Protein AF-A0AAV2BFS8-F1 (afdb_monomer_lite)

pLDDT: mean 74.62, std 18.26, range [27.28, 96.75]

Structure (mmCIF, N/CA/C/O backbone):
data_AF-A0AAV2BFS8-F1
#
_entry.id   AF-A0AAV2BFS8-F1
#
loop_
_atom_site.group_PDB
_atom_site.id
_atom_site.type_symbol
_atom_site.label_atom_id
_atom_site.label_alt_id
_atom_site.label_comp_id
_atom_site.label_asym_id
_atom_site.label_entity_id
_atom_site.label_seq_id
_atom_site.pdbx_PDB_ins_code
_atom_site.Cartn_x
_atom_site.Cartn_y
_atom_site.Cartn_z
_atom_site.occupancy
_atom_site.B_iso_or_equiv
_atom_site.auth_seq_id
_atom_site.auth_comp_id
_atom_site.auth_asym_id
_atom_site.auth_atom_id
_atom_site.pdbx_PDB_model_num
ATOM 1 N N . MET A 1 1 ? -34.737 42.668 -9.239 1.00 36.09 1 MET A N 1
ATOM 2 C CA . MET A 1 1 ? -33.804 41.528 -9.132 1.00 36.09 1 MET A CA 1
ATOM 3 C C . MET A 1 1 ? -32.888 41.802 -7.938 1.00 36.09 1 MET A C 1
ATOM 5 O O . MET A 1 1 ? -31.835 42.399 -8.091 1.00 36.09 1 MET A O 1
ATOM 9 N N . LEU A 1 2 ? -33.370 41.513 -6.724 1.00 27.28 2 LEU A N 1
ATOM 10 C CA . LEU A 1 2 ? -32.659 41.766 -5.465 1.00 27.28 2 LEU A CA 1
ATOM 11 C C . LEU A 1 2 ? -31.885 40.496 -5.094 1.00 27.28 2 LEU A C 1
ATOM 13 O O . LEU A 1 2 ? -32.491 39.513 -4.675 1.00 27.28 2 LEU A O 1
ATOM 17 N N . ARG A 1 3 ? -30.560 40.504 -5.280 1.00 31.66 3 ARG A N 1
ATOM 18 C CA . ARG A 1 3 ? -29.667 39.522 -4.650 1.00 31.66 3 ARG A CA 1
ATOM 19 C C . ARG A 1 3 ? -29.684 39.806 -3.147 1.00 31.66 3 ARG A C 1
ATOM 21 O O . ARG A 1 3 ? -29.114 40.802 -2.715 1.00 31.66 3 ARG A O 1
ATOM 28 N N . LYS A 1 4 ? -30.364 38.968 -2.361 1.00 32.28 4 LYS A N 1
ATOM 29 C CA . LYS A 1 4 ? -30.154 38.932 -0.909 1.00 32.28 4 LYS A CA 1
ATOM 30 C C . LYS A 1 4 ? -28.761 38.353 -0.672 1.00 32.28 4 LYS A C 1
ATOM 32 O O . LYS A 1 4 ? -28.531 37.181 -0.953 1.00 32.28 4 LYS A O 1
ATOM 37 N N . SER A 1 5 ? -27.837 39.189 -0.213 1.00 37.66 5 SER A N 1
ATOM 38 C CA . SER A 1 5 ? -26.622 38.730 0.452 1.00 37.66 5 SER A CA 1
ATOM 39 C C . SER A 1 5 ? -27.041 38.091 1.775 1.00 37.66 5 SER A C 1
ATOM 41 O O . SER A 1 5 ? -27.580 38.788 2.636 1.00 37.66 5 SER A O 1
ATOM 43 N N . LEU A 1 6 ? -26.844 36.781 1.909 1.00 39.56 6 LEU A N 1
ATOM 44 C CA . LEU A 1 6 ? -26.878 36.115 3.213 1.00 39.56 6 LEU A CA 1
ATOM 45 C C . LEU A 1 6 ? -25.789 36.753 4.087 1.00 39.56 6 LEU A C 1
ATOM 47 O O . LEU A 1 6 ? -24.690 37.035 3.598 1.00 39.56 6 LEU A O 1
ATOM 51 N N . SER A 1 7 ? -26.116 37.057 5.341 1.00 43.94 7 SER A N 1
ATOM 52 C CA . SER A 1 7 ? -25.141 37.608 6.283 1.00 43.94 7 SER A CA 1
ATOM 53 C C . SER A 1 7 ? -24.111 36.535 6.654 1.00 43.94 7 SER A C 1
ATOM 55 O O . SER A 1 7 ? -24.382 35.336 6.582 1.00 43.94 7 SER A O 1
ATOM 57 N N . LEU A 1 8 ? -22.913 36.966 7.060 1.00 44.72 8 LEU A N 1
ATOM 58 C CA . LEU A 1 8 ? -21.831 36.074 7.496 1.00 44.72 8 LEU A CA 1
ATOM 59 C C . LEU A 1 8 ? -22.277 35.120 8.630 1.00 44.72 8 LEU A C 1
ATOM 61 O O . LEU A 1 8 ? -21.777 34.002 8.721 1.00 44.72 8 LEU A O 1
ATOM 65 N N . ASP A 1 9 ? -23.259 35.534 9.437 1.00 48.16 9 ASP A N 1
ATOM 66 C CA . ASP A 1 9 ? -23.832 34.743 10.532 1.00 48.16 9 ASP A CA 1
ATOM 67 C C . ASP A 1 9 ? -24.688 33.562 10.046 1.00 48.16 9 ASP A C 1
ATOM 69 O O . ASP A 1 9 ? -24.655 32.493 10.650 1.00 48.16 9 ASP A O 1
ATOM 73 N N . GLU A 1 10 ? -25.412 33.699 8.930 1.00 42.94 10 GLU A N 1
ATOM 74 C CA . GLU A 1 10 ? -26.214 32.600 8.367 1.00 42.94 10 GLU A CA 1
ATOM 75 C C . GLU A 1 10 ? -25.326 31.547 7.686 1.00 42.94 10 GLU A C 1
ATOM 77 O O . GLU A 1 10 ? -25.594 30.352 7.791 1.00 42.94 10 GLU A O 1
ATOM 82 N N . ALA A 1 11 ? -24.222 31.964 7.054 1.00 44.34 11 ALA A N 1
ATOM 83 C CA . ALA A 1 11 ? -23.220 31.044 6.506 1.00 44.34 11 ALA A CA 1
ATOM 84 C C . ALA A 1 11 ? -22.455 30.294 7.613 1.00 44.34 11 ALA A C 1
ATOM 86 O O . ALA A 1 11 ? -22.189 29.100 7.479 1.00 44.34 11 ALA A O 1
ATOM 87 N N . SER A 1 12 ? -22.157 30.974 8.725 1.00 44.66 12 SER A N 1
ATOM 88 C CA . SER A 1 12 ? -21.544 30.371 9.915 1.00 44.66 12 SER A CA 1
ATOM 89 C C . SER A 1 12 ? -22.482 29.362 10.591 1.00 44.66 12 SER A C 1
ATOM 91 O O . SER A 1 12 ? -22.050 28.287 10.999 1.00 44.66 12 SER A O 1
ATOM 93 N N . ALA A 1 13 ? -23.789 29.644 10.622 1.00 40.00 13 ALA A N 1
ATOM 94 C CA . ALA A 1 13 ? -24.789 28.701 11.116 1.00 40.00 13 ALA A CA 1
ATOM 95 C C . ALA A 1 13 ? -24.907 27.453 10.221 1.00 40.00 13 ALA A C 1
ATOM 97 O O . ALA A 1 13 ? -24.947 26.344 10.741 1.00 40.00 13 ALA A O 1
ATOM 98 N N . VAL A 1 14 ? -24.904 27.602 8.889 1.00 40.88 14 VAL A N 1
ATOM 99 C CA . VAL A 1 14 ? -24.943 26.466 7.942 1.00 40.88 14 VAL A CA 1
ATOM 100 C C . VAL A 1 14 ? -23.683 25.592 8.034 1.00 40.88 14 VAL A C 1
ATOM 102 O O . VAL A 1 14 ? -23.795 24.372 7.947 1.00 40.88 14 VAL A O 1
ATOM 105 N N . LEU A 1 15 ? -22.511 26.184 8.288 1.00 44.12 15 LEU A N 1
ATOM 106 C CA . LEU A 1 15 ? -21.280 25.445 8.603 1.00 44.12 15 LEU A CA 1
ATOM 107 C C . LEU A 1 15 ? -21.367 24.718 9.959 1.00 44.12 15 LEU A C 1
ATOM 109 O O . LEU A 1 15 ? -21.013 23.545 10.029 1.00 44.12 15 LEU A O 1
ATOM 113 N N . MET A 1 16 ? -21.949 25.340 10.993 1.00 42.69 16 MET A N 1
ATOM 114 C CA . MET A 1 16 ? -22.173 24.688 12.296 1.00 42.69 16 MET A CA 1
ATOM 115 C C . MET A 1 16 ? -23.153 23.504 12.250 1.00 42.69 16 MET A C 1
ATOM 117 O O . MET A 1 16 ? -23.101 22.638 13.121 1.00 42.69 16 MET A O 1
ATOM 121 N N . PHE A 1 17 ? -24.055 23.430 11.267 1.00 42.28 17 PHE A N 1
ATOM 122 C CA . PHE A 1 17 ? -24.934 22.263 11.117 1.00 42.28 17 PHE A CA 1
ATOM 123 C C . PHE A 1 17 ? -24.218 21.050 10.500 1.00 42.28 17 PHE A C 1
ATOM 125 O O . PHE A 1 17 ? -24.654 19.929 10.735 1.00 42.28 17 PHE A O 1
ATOM 132 N N . ILE A 1 18 ? -23.100 21.250 9.790 1.00 46.72 18 ILE A N 1
ATOM 133 C CA . ILE A 1 18 ? -22.212 20.162 9.332 1.00 46.72 18 ILE A CA 1
ATOM 134 C C . ILE A 1 18 ? -21.289 19.690 10.486 1.00 46.72 18 ILE A C 1
ATOM 136 O O . ILE A 1 18 ? -20.821 18.552 10.487 1.00 46.72 18 ILE A O 1
ATOM 140 N N . ASP A 1 19 ? -21.090 20.521 11.518 1.00 51.72 19 ASP A N 1
ATOM 141 C CA . ASP A 1 19 ? -20.171 20.288 12.651 1.00 51.72 19 ASP A CA 1
ATOM 142 C C . ASP A 1 19 ? -20.666 19.301 13.738 1.00 51.72 19 ASP A C 1
ATOM 144 O O . ASP A 1 19 ? -19.934 19.021 14.693 1.00 51.72 19 ASP A O 1
ATOM 148 N N . LEU A 1 20 ? -21.884 18.746 13.652 1.00 52.22 20 LEU A N 1
ATOM 149 C CA . LEU A 1 20 ? -22.412 17.832 14.687 1.00 52.22 20 LEU A CA 1
ATOM 150 C C . LEU A 1 20 ? -22.414 16.352 14.303 1.00 52.22 20 LEU A C 1
ATOM 152 O O . LEU A 1 20 ? -22.526 15.505 15.199 1.00 52.22 20 LEU A O 1
ATOM 156 N N . ASP A 1 21 ? -22.249 16.027 13.024 1.00 64.38 21 ASP A N 1
ATOM 157 C CA . ASP A 1 21 ? -22.279 14.638 12.593 1.00 64.38 21 ASP A CA 1
ATOM 158 C C . ASP A 1 21 ? -21.007 13.910 13.041 1.00 64.38 21 ASP A C 1
ATOM 160 O O . ASP A 1 21 ? -19.863 14.358 12.878 1.00 64.38 21 ASP A O 1
ATOM 164 N N . GLY A 1 22 ? -21.206 12.750 13.660 1.00 73.75 22 GLY A N 1
ATOM 165 C CA . GLY A 1 22 ? -20.122 11.824 13.919 1.00 73.75 22 GLY A CA 1
ATOM 166 C C . GLY A 1 22 ? -19.607 11.250 12.604 1.00 73.75 22 GLY A C 1
ATOM 167 O O . GLY A 1 22 ? -20.310 11.160 11.603 1.00 73.75 22 GLY A O 1
ATOM 168 N N . SER A 1 23 ? -18.363 10.803 12.607 1.00 81.44 23 SER A N 1
ATOM 169 C CA . SER A 1 23 ? -17.815 9.982 11.537 1.00 81.44 23 SER A CA 1
ATOM 170 C C . SER A 1 23 ? -17.155 8.737 12.116 1.00 81.44 23 SER A C 1
ATOM 172 O O . SER A 1 23 ? -16.379 8.818 13.076 1.00 81.44 23 SER A O 1
ATOM 174 N N . ALA A 1 24 ? -17.423 7.579 11.522 1.00 85.00 24 ALA A N 1
ATOM 175 C CA . ALA A 1 24 ? -16.701 6.337 11.773 1.00 85.00 24 ALA A CA 1
ATOM 176 C C . ALA A 1 24 ? -15.595 6.204 10.742 1.00 85.00 24 ALA A C 1
ATOM 178 O O . ALA A 1 24 ? -15.862 6.195 9.547 1.00 85.00 24 ALA A O 1
ATOM 179 N N . LYS A 1 25 ? -14.353 6.083 11.206 1.00 88.62 25 LYS A N 1
ATOM 180 C CA . LYS A 1 25 ? -13.235 5.650 10.371 1.00 88.62 25 LYS A CA 1
ATOM 181 C C . LYS A 1 25 ? -13.067 4.161 10.599 1.00 88.62 25 LYS A C 1
ATOM 183 O O . LYS A 1 25 ? -12.615 3.751 11.669 1.00 88.62 25 LYS A O 1
ATOM 188 N N . ASN A 1 26 ? -13.453 3.372 9.607 1.00 91.19 26 ASN A N 1
ATOM 189 C CA . ASN A 1 26 ? -13.339 1.925 9.646 1.00 91.19 26 ASN A CA 1
ATOM 190 C C . ASN A 1 26 ? -12.024 1.521 8.989 1.00 91.19 26 ASN A C 1
ATOM 192 O O . ASN A 1 26 ? -11.845 1.700 7.781 1.00 91.19 26 ASN A O 1
ATOM 196 N N . VAL A 1 27 ? -11.106 0.983 9.786 1.00 93.81 27 VAL A N 1
ATOM 197 C CA . VAL A 1 27 ? -9.826 0.457 9.317 1.00 93.81 27 VAL A CA 1
ATOM 198 C C . VAL A 1 27 ? -9.920 -1.063 9.288 1.00 93.81 27 VAL A C 1
ATOM 200 O O . VAL A 1 27 ? -9.917 -1.722 10.327 1.00 93.81 27 VAL A O 1
ATOM 203 N N . LYS A 1 28 ? -10.022 -1.617 8.081 1.00 94.62 28 LYS A N 1
ATOM 204 C CA . LYS A 1 28 ? -10.093 -3.057 7.821 1.00 94.62 28 LYS A CA 1
ATOM 205 C C . LYS A 1 28 ? -8.684 -3.596 7.633 1.00 94.62 28 LYS A C 1
ATOM 207 O O . LYS A 1 28 ? -7.962 -3.149 6.742 1.00 94.62 28 LYS A O 1
ATOM 212 N N . VAL A 1 29 ? -8.304 -4.557 8.463 1.00 95.50 29 VAL A N 1
ATOM 213 C CA . VAL A 1 29 ? -6.999 -5.216 8.456 1.00 95.50 29 VAL A CA 1
ATOM 214 C C . VAL A 1 29 ? -7.205 -6.666 8.046 1.00 95.50 29 VAL A C 1
ATOM 216 O O . VAL A 1 29 ? -7.736 -7.463 8.818 1.00 95.50 29 VAL A O 1
ATOM 219 N N . TYR A 1 30 ? -6.777 -7.008 6.832 1.00 93.94 30 TYR A N 1
ATOM 220 C CA . TYR A 1 30 ? -6.985 -8.344 6.280 1.00 93.94 30 TYR A CA 1
ATOM 221 C C . TYR A 1 30 ? -5.845 -9.273 6.686 1.00 93.94 30 TYR A C 1
ATOM 223 O O . TYR A 1 30 ? -6.044 -10.208 7.455 1.00 93.94 30 TYR A O 1
ATOM 231 N N . ARG A 1 31 ? -4.620 -8.994 6.232 1.00 93.56 31 ARG A N 1
ATOM 232 C CA . ARG A 1 31 ? -3.459 -9.874 6.440 1.00 93.56 31 ARG A CA 1
ATOM 233 C C . ARG A 1 31 ? -2.136 -9.167 6.187 1.00 93.56 31 ARG A C 1
ATOM 235 O O . ARG A 1 31 ? -2.128 -8.110 5.564 1.00 93.56 31 ARG A O 1
ATOM 242 N N . ALA A 1 32 ? -1.031 -9.763 6.616 1.00 93.06 32 ALA A N 1
ATOM 243 C CA . ALA A 1 32 ? 0.315 -9.331 6.246 1.00 93.06 32 ALA A CA 1
ATOM 244 C C . ALA A 1 32 ? 1.107 -10.469 5.600 1.00 93.06 32 ALA A C 1
ATOM 246 O O . ALA A 1 32 ? 0.818 -11.640 5.833 1.00 93.06 32 ALA A O 1
ATOM 247 N N . GLU A 1 33 ? 2.109 -10.105 4.808 1.00 88.75 33 GLU A N 1
ATOM 248 C CA . GLU A 1 33 ? 3.005 -11.023 4.104 1.00 88.75 33 GLU A CA 1
ATOM 249 C C . GLU A 1 33 ? 4.450 -10.541 4.221 1.00 88.75 33 GLU A C 1
ATOM 251 O O . GLU A 1 33 ? 4.709 -9.335 4.260 1.00 88.75 33 GLU A O 1
ATOM 256 N N . GLY A 1 34 ? 5.390 -11.487 4.269 1.00 84.44 34 GLY A N 1
ATOM 257 C CA . GLY A 1 34 ? 6.822 -11.183 4.301 1.00 84.44 34 GLY A CA 1
ATOM 258 C C . GLY A 1 34 ? 7.298 -10.526 5.599 1.00 84.44 34 GLY A C 1
ATOM 259 O O . GLY A 1 34 ? 8.300 -9.817 5.579 1.00 84.44 34 GLY A O 1
ATOM 260 N N . LEU A 1 35 ? 6.596 -10.722 6.726 1.00 87.44 35 LEU A N 1
ATOM 261 C CA . LEU A 1 35 ? 7.063 -10.179 8.004 1.00 87.44 35 LEU A CA 1
ATOM 262 C C . LEU A 1 35 ? 8.391 -10.844 8.413 1.00 87.44 35 LEU A C 1
ATOM 264 O O . LEU A 1 35 ? 8.512 -12.069 8.315 1.00 87.44 35 LEU A O 1
ATOM 268 N N . PRO A 1 36 ? 9.378 -10.086 8.925 1.00 83.69 36 PRO A N 1
ATOM 269 C CA . PRO A 1 36 ? 10.644 -10.652 9.360 1.00 83.69 36 PRO A CA 1
ATOM 270 C C . PRO A 1 36 ? 10.444 -11.554 10.579 1.00 83.69 36 PRO A C 1
ATOM 272 O O . PRO A 1 36 ? 9.745 -11.207 11.534 1.00 83.69 36 PRO A O 1
ATOM 275 N N . ASN A 1 37 ? 11.122 -12.700 10.589 1.00 76.19 37 ASN A N 1
ATOM 276 C CA . ASN A 1 37 ? 11.197 -13.529 11.784 1.00 76.19 37 ASN A CA 1
ATOM 277 C C . ASN A 1 37 ? 12.162 -12.864 12.774 1.00 76.19 37 ASN A C 1
ATOM 279 O O . ASN A 1 37 ? 13.377 -12.833 12.567 1.00 76.19 37 ASN A O 1
ATOM 283 N N . LEU A 1 38 ? 11.625 -12.274 13.839 1.00 67.38 38 LEU A N 1
ATOM 284 C CA . LEU A 1 38 ? 12.449 -11.663 14.869 1.00 67.38 38 LEU A CA 1
ATOM 285 C C . LEU A 1 38 ? 13.153 -12.772 15.657 1.00 67.38 38 LEU A C 1
ATOM 287 O O . LEU A 1 38 ? 12.528 -13.543 16.381 1.00 67.38 38 LEU A O 1
ATOM 291 N N . ASN A 1 39 ? 14.481 -12.842 15.551 1.00 59.31 39 ASN A N 1
ATOM 292 C CA . ASN A 1 39 ? 15.266 -13.693 16.436 1.00 59.31 39 ASN A CA 1
ATOM 293 C C . ASN A 1 39 ? 15.085 -13.191 17.877 1.00 59.31 39 ASN A C 1
ATOM 295 O O . ASN A 1 39 ? 15.596 -12.124 18.230 1.00 59.31 39 ASN A O 1
ATOM 299 N N . ARG A 1 40 ? 14.397 -13.962 18.731 1.00 55.19 40 ARG A N 1
ATOM 300 C CA . ARG A 1 40 ? 14.467 -13.761 20.186 1.00 55.19 40 ARG A CA 1
ATOM 301 C C . ARG A 1 40 ? 15.950 -13.804 20.557 1.00 55.19 40 ARG A C 1
ATOM 303 O O . ARG A 1 40 ? 16.612 -14.796 20.260 1.00 55.19 40 ARG A O 1
ATOM 310 N N . GLY A 1 41 ? 16.489 -12.764 21.199 1.00 49.62 41 GLY A N 1
ATOM 311 C CA . GLY A 1 41 ? 17.919 -12.666 21.566 1.00 49.62 41 GLY A CA 1
ATOM 312 C C . GLY A 1 41 ? 18.462 -13.858 22.380 1.00 49.62 41 GLY A C 1
ATOM 313 O O . GLY A 1 41 ? 19.669 -14.057 22.486 1.00 49.62 41 GLY A O 1
ATOM 314 N N . ILE A 1 42 ? 17.562 -14.700 22.887 1.00 47.41 42 ILE A N 1
ATOM 315 C CA . ILE A 1 42 ? 17.818 -15.991 23.525 1.00 47.41 42 ILE A CA 1
ATOM 316 C C . ILE A 1 42 ? 18.408 -17.023 22.534 1.00 47.41 42 ILE A C 1
ATOM 318 O O . ILE A 1 42 ? 19.336 -17.749 22.884 1.00 47.41 42 ILE A O 1
ATOM 322 N N . LEU A 1 43 ? 17.946 -17.067 21.278 1.00 50.19 43 LEU A N 1
ATOM 323 C CA . LEU A 1 43 ? 18.379 -18.057 20.281 1.00 50.19 43 LEU A CA 1
ATOM 324 C C . LEU A 1 43 ? 19.842 -17.854 19.851 1.00 50.19 43 LEU A C 1
ATOM 326 O O . LEU A 1 43 ? 20.526 -18.823 19.543 1.00 50.19 43 LEU A O 1
ATOM 330 N N . ALA A 1 44 ? 20.350 -16.617 19.887 1.00 49.81 44 ALA A N 1
ATOM 331 C CA . ALA A 1 44 ? 21.754 -16.319 19.591 1.00 49.81 44 ALA A CA 1
ATOM 332 C C . ALA A 1 44 ? 22.718 -16.921 20.635 1.00 49.81 44 ALA A C 1
ATOM 334 O O . ALA A 1 44 ? 23.814 -17.351 20.282 1.00 49.81 44 ALA A O 1
ATOM 335 N N . HIS A 1 45 ? 22.299 -17.019 21.903 1.00 49.06 45 HIS A N 1
ATOM 336 C CA . HIS A 1 45 ? 23.077 -17.680 22.959 1.00 49.06 45 HIS A CA 1
ATOM 337 C C . HIS A 1 45 ? 22.897 -19.208 22.961 1.00 49.06 45 HIS A C 1
ATOM 339 O O . HIS A 1 45 ? 23.846 -19.936 23.260 1.00 49.06 45 HIS A O 1
ATOM 345 N N . ILE A 1 46 ? 21.709 -19.707 22.592 1.00 48.69 46 ILE A N 1
ATOM 346 C CA . ILE A 1 46 ? 21.390 -21.146 22.609 1.00 48.69 46 ILE A CA 1
ATOM 347 C C . ILE A 1 46 ? 21.850 -21.874 21.333 1.00 48.69 46 ILE A C 1
ATOM 349 O O . ILE A 1 46 ? 22.260 -23.029 21.425 1.00 48.69 46 ILE A O 1
ATOM 353 N N . LYS A 1 47 ? 21.913 -21.209 20.167 1.00 48.03 47 LYS A N 1
ATOM 354 C CA . LYS A 1 47 ? 22.486 -21.779 18.925 1.00 48.03 47 LYS A CA 1
ATOM 355 C C . LYS A 1 47 ? 23.944 -22.222 19.078 1.00 48.03 47 LYS A C 1
ATOM 357 O O . LYS A 1 47 ? 24.409 -23.050 18.305 1.00 48.03 47 LYS A O 1
ATOM 362 N N . LYS A 1 48 ? 24.662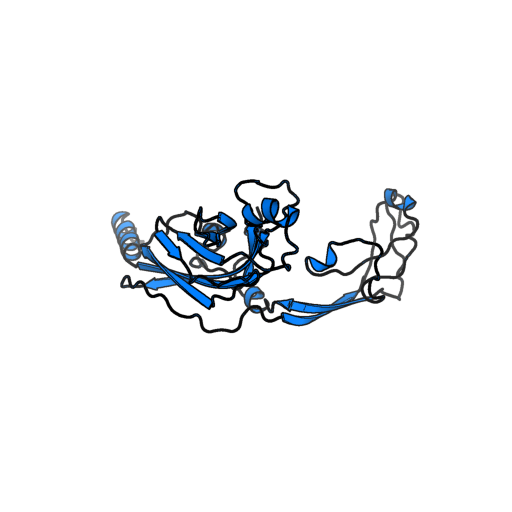 -21.710 20.084 1.00 52.56 48 LYS A N 1
ATOM 363 C CA . LYS A 1 48 ? 26.027 -22.148 20.402 1.00 52.56 48 LYS A CA 1
ATOM 364 C C . LYS A 1 48 ? 26.074 -23.530 21.083 1.00 52.56 48 LYS A C 1
ATOM 366 O O . LYS A 1 48 ? 27.144 -24.122 21.127 1.00 52.56 48 LYS A O 1
ATOM 371 N N . HIS A 1 49 ? 24.946 -24.042 21.595 1.00 47.00 49 HIS A N 1
ATOM 372 C CA . HIS A 1 49 ? 24.896 -25.277 22.392 1.00 47.00 49 HIS A CA 1
ATOM 373 C C . HIS A 1 49 ? 23.769 -26.267 22.031 1.00 47.00 49 HIS A C 1
ATOM 375 O O . HIS A 1 49 ? 23.828 -27.397 22.505 1.00 47.00 49 HIS A O 1
ATOM 381 N N . CYS A 1 50 ? 22.786 -25.910 21.193 1.00 40.97 50 CYS A N 1
ATOM 382 C CA . CYS A 1 50 ? 21.729 -26.830 20.749 1.00 40.97 50 CYS A CA 1
ATOM 383 C C . CYS A 1 50 ? 21.329 -26.599 19.282 1.00 40.97 50 CYS A C 1
ATOM 385 O O . CYS A 1 50 ? 21.128 -25.460 18.854 1.00 40.97 50 CYS A O 1
ATOM 387 N N . THR A 1 51 ? 21.125 -27.689 18.540 1.00 47.09 51 THR A N 1
ATOM 388 C CA . THR A 1 51 ? 20.504 -27.719 17.207 1.00 47.09 51 THR A CA 1
ATOM 389 C C . THR A 1 51 ? 18.990 -27.529 17.361 1.00 47.09 51 THR A C 1
ATOM 391 O O . THR A 1 51 ? 18.252 -28.488 17.564 1.00 47.09 51 THR A O 1
ATOM 394 N N . ILE A 1 52 ? 18.523 -26.277 17.354 1.00 49.38 52 ILE A N 1
ATOM 395 C CA . ILE A 1 52 ? 17.088 -25.949 17.361 1.00 49.38 52 ILE A CA 1
ATOM 396 C C . ILE A 1 52 ? 16.622 -25.787 15.911 1.00 49.38 52 ILE A C 1
ATOM 398 O O . ILE A 1 52 ? 17.234 -25.029 15.159 1.00 49.38 52 ILE A O 1
ATOM 402 N N . GLU A 1 53 ? 15.547 -26.490 15.546 1.00 49.34 53 GLU A N 1
ATOM 403 C CA . GLU A 1 53 ? 14.871 -26.387 14.246 1.00 49.34 53 GLU A CA 1
ATOM 404 C C . GLU A 1 53 ? 14.413 -24.947 13.948 1.00 49.34 53 GLU A C 1
ATOM 406 O O . GLU A 1 53 ? 13.994 -24.203 14.841 1.00 49.34 53 GLU A O 1
ATOM 411 N N . GLU A 1 54 ? 14.494 -24.548 12.678 1.00 56.69 54 GLU A N 1
ATOM 412 C CA . GLU A 1 54 ? 14.016 -23.254 12.195 1.00 56.69 54 GLU A CA 1
ATOM 413 C C . GLU A 1 54 ? 12.508 -23.119 12.452 1.00 56.69 54 GLU A C 1
ATOM 415 O O . GLU A 1 54 ? 11.694 -23.866 11.918 1.00 56.69 54 GLU A O 1
ATOM 420 N N . GLY A 1 55 ? 12.119 -22.172 13.305 1.00 64.56 55 GLY A N 1
ATOM 421 C CA . GLY A 1 55 ? 10.722 -21.922 13.654 1.00 64.56 55 GLY A CA 1
ATOM 422 C C . GLY A 1 55 ? 10.378 -20.440 13.574 1.00 64.56 55 GLY A C 1
ATOM 423 O O . GLY A 1 55 ? 11.253 -19.582 13.666 1.00 64.56 55 GLY A O 1
ATOM 424 N N . VAL A 1 56 ? 9.094 -20.121 13.414 1.00 73.69 56 VAL A N 1
ATOM 425 C CA . VAL A 1 56 ? 8.597 -18.742 13.522 1.00 73.69 56 VAL A CA 1
ATOM 426 C C . VAL A 1 56 ? 8.365 -18.392 14.992 1.00 73.69 56 VAL A C 1
ATOM 428 O O . VAL A 1 56 ? 7.702 -19.148 15.715 1.00 73.69 56 VAL A O 1
ATOM 431 N N . PHE A 1 57 ? 8.911 -17.251 15.426 1.00 77.94 57 PHE A N 1
ATOM 432 C CA . PHE A 1 57 ? 8.933 -16.834 16.836 1.00 77.94 57 PHE A CA 1
ATOM 433 C C . PHE A 1 57 ? 8.150 -15.557 17.146 1.00 77.94 57 PHE A C 1
ATOM 435 O O . PHE A 1 57 ? 8.174 -15.120 18.298 1.00 77.94 57 PHE A O 1
ATOM 442 N N . ILE A 1 58 ? 7.473 -14.992 16.145 1.00 85.69 58 ILE A N 1
ATOM 443 C CA . ILE A 1 58 ? 6.647 -13.793 16.297 1.00 85.69 58 ILE A CA 1
ATOM 444 C C . ILE A 1 58 ? 5.167 -14.147 16.449 1.00 85.69 58 ILE A C 1
ATOM 446 O O . ILE A 1 58 ? 4.663 -15.058 15.785 1.00 85.69 58 ILE A O 1
ATOM 450 N N . ASP A 1 59 ? 4.474 -13.381 17.281 1.00 90.62 59 ASP A N 1
ATOM 451 C CA . ASP A 1 59 ? 3.036 -13.439 17.517 1.00 90.62 59 ASP A CA 1
ATOM 452 C C . ASP A 1 59 ? 2.383 -12.104 17.083 1.00 90.62 59 ASP A C 1
ATOM 454 O O . ASP A 1 59 ? 1.985 -11.293 17.929 1.00 90.62 59 ASP A O 1
ATOM 458 N N . PRO A 1 60 ? 2.306 -11.809 15.767 1.00 93.88 60 PRO A N 1
ATOM 459 C CA . PRO A 1 60 ? 1.974 -10.475 15.283 1.00 93.88 60 PRO A CA 1
ATOM 460 C C . PRO A 1 60 ? 0.535 -10.034 15.587 1.00 93.88 60 PRO A C 1
ATOM 462 O O . PRO A 1 60 ? -0.435 -10.794 15.470 1.00 93.88 60 PRO A O 1
ATOM 465 N N . TYR A 1 61 ? 0.392 -8.744 15.883 1.00 95.69 61 TYR A N 1
ATOM 466 C CA . TYR A 1 61 ? -0.872 -8.008 15.902 1.00 95.69 61 TYR A CA 1
ATOM 467 C C . TYR A 1 61 ? -0.686 -6.612 15.301 1.00 95.69 61 TYR A C 1
ATOM 469 O O . TYR A 1 61 ? 0.432 -6.100 15.211 1.00 95.69 61 TYR A O 1
ATOM 477 N N . VAL A 1 62 ? -1.789 -5.987 14.890 1.00 96.75 62 VAL A N 1
ATOM 478 C CA . VAL A 1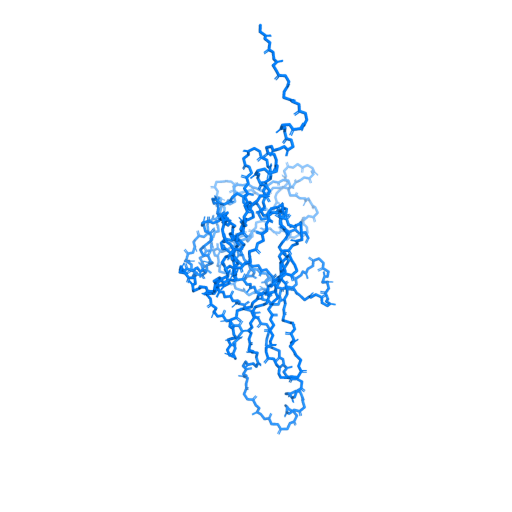 62 ? -1.781 -4.635 14.327 1.00 96.75 62 VAL A CA 1
ATOM 479 C C . VAL A 1 62 ? -2.319 -3.654 15.355 1.00 96.75 62 VAL A C 1
ATOM 481 O O . VAL A 1 62 ? -3.367 -3.876 15.962 1.00 96.75 62 VAL A O 1
ATOM 484 N N . GLN A 1 63 ? -1.598 -2.557 15.549 1.00 95.69 63 GLN A N 1
ATOM 485 C CA . GLN A 1 63 ? -1.978 -1.431 16.382 1.00 95.69 63 GLN A CA 1
ATOM 486 C C . GLN A 1 63 ? -2.163 -0.194 15.503 1.00 95.69 63 GLN A C 1
ATOM 488 O O . GLN A 1 63 ? -1.257 0.195 14.773 1.00 95.69 63 GLN A O 1
ATOM 493 N N . ILE A 1 64 ? -3.337 0.422 15.582 1.00 95.69 64 ILE A N 1
ATOM 494 C CA . ILE A 1 64 ? -3.722 1.567 14.758 1.00 95.69 64 ILE A CA 1
ATOM 495 C C . ILE A 1 64 ? -3.927 2.773 15.664 1.00 95.69 64 ILE A C 1
ATOM 497 O O . ILE A 1 64 ? -4.569 2.658 16.713 1.00 95.69 64 ILE A O 1
ATOM 501 N N . PHE A 1 65 ? -3.397 3.917 15.246 1.00 93.19 65 PHE A N 1
ATOM 502 C CA . PHE A 1 65 ? -3.563 5.196 15.915 1.00 93.19 65 PHE A CA 1
ATOM 503 C C . PHE A 1 65 ? -4.207 6.194 14.973 1.00 93.19 65 PHE A C 1
ATOM 505 O O . PHE A 1 65 ? -3.796 6.329 13.819 1.00 93.19 65 PHE A O 1
ATOM 512 N N . PHE A 1 66 ? -5.201 6.903 15.489 1.00 91.25 66 PHE A N 1
ATOM 513 C CA . PHE A 1 66 ? -5.902 7.930 14.744 1.00 91.25 66 PHE A CA 1
ATOM 514 C C . PHE A 1 66 ? -6.577 8.906 15.708 1.00 91.25 66 PHE A C 1
ATOM 516 O O . PHE A 1 66 ? -7.251 8.463 16.635 1.00 91.25 66 PHE A O 1
ATOM 523 N N . ALA A 1 67 ? -6.416 10.218 15.505 1.00 87.44 67 ALA A N 1
ATOM 524 C CA . ALA A 1 67 ? -7.063 11.254 16.325 1.00 87.44 67 ALA A CA 1
ATOM 525 C C . ALA A 1 67 ? -6.857 11.078 17.850 1.00 87.44 67 ALA A C 1
ATOM 527 O O . ALA A 1 67 ? -7.785 11.233 18.642 1.00 87.44 67 ALA A O 1
ATOM 528 N N . GLY A 1 68 ? -5.657 10.658 18.269 1.00 86.06 68 GLY A N 1
ATOM 529 C CA . GLY A 1 68 ? -5.341 10.342 19.671 1.00 86.06 68 GLY A CA 1
ATOM 530 C C . GLY A 1 68 ? -5.949 9.034 20.201 1.00 86.06 68 GLY A C 1
ATOM 531 O O . GLY A 1 68 ? -5.631 8.614 21.313 1.00 86.06 68 GLY A O 1
ATOM 532 N N . LEU A 1 69 ? -6.785 8.355 19.414 1.00 89.06 69 LEU A N 1
ATOM 533 C CA . LEU A 1 69 ? -7.342 7.046 19.731 1.00 89.06 69 LEU A CA 1
ATOM 534 C C . LEU A 1 69 ? -6.384 5.932 19.310 1.00 89.06 69 LEU A C 1
ATOM 536 O O . LEU A 1 69 ? -5.594 6.071 18.374 1.00 89.06 69 LEU A O 1
ATOM 540 N N . LYS A 1 70 ? -6.497 4.793 19.995 1.00 93.56 70 LYS A N 1
ATOM 541 C CA . LYS A 1 70 ? -5.735 3.573 19.729 1.00 93.56 70 LYS A CA 1
ATOM 542 C C . LYS A 1 70 ? -6.687 2.387 19.622 1.00 93.56 70 LYS A C 1
ATOM 544 O O . LYS A 1 70 ? -7.519 2.184 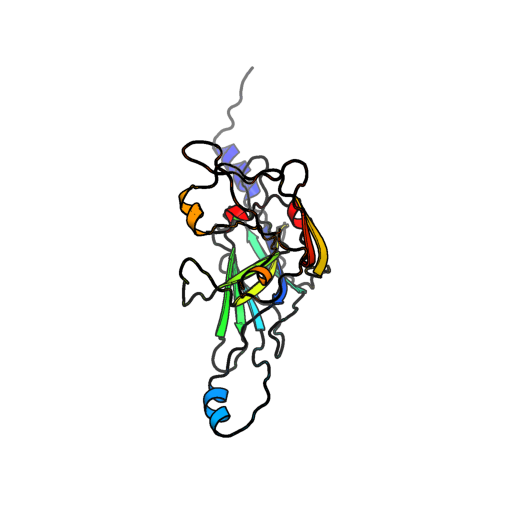20.502 1.00 93.56 70 LYS A O 1
ATOM 549 N N . GLY A 1 71 ? -6.513 1.574 18.587 1.00 93.19 71 GLY A N 1
ATOM 550 C CA . GLY A 1 71 ? -7.222 0.310 18.401 1.00 93.19 71 GLY A CA 1
ATOM 551 C C . GLY A 1 71 ? -6.268 -0.809 17.987 1.00 93.19 71 GLY A C 1
ATOM 552 O O . GLY A 1 71 ? -5.155 -0.546 17.527 1.00 93.19 71 GLY A O 1
ATOM 553 N N . SER A 1 72 ? -6.668 -2.064 18.193 1.00 95.12 72 SER A N 1
ATOM 554 C CA . SER A 1 72 ? -5.810 -3.222 17.917 1.00 95.12 72 SER A CA 1
ATOM 555 C C . SER A 1 72 ? -6.586 -4.438 17.417 1.00 95.12 72 SER A C 1
ATOM 557 O O . SER A 1 72 ? -7.716 -4.691 17.848 1.00 95.12 72 SER A O 1
ATOM 559 N N . THR A 1 73 ? -5.950 -5.214 16.540 1.00 96.50 73 THR A N 1
ATOM 560 C CA . THR A 1 73 ? -6.445 -6.528 16.108 1.00 96.50 73 THR A CA 1
ATOM 561 C C . THR A 1 73 ? -6.146 -7.612 17.147 1.00 96.50 73 THR A C 1
ATOM 563 O O . THR A 1 73 ? -5.499 -7.362 18.170 1.00 96.50 73 THR A O 1
ATOM 566 N N . SER A 1 74 ? -6.638 -8.834 16.924 1.00 95.25 74 SER A N 1
ATOM 567 C CA . SER A 1 74 ? -6.206 -9.998 17.688 1.00 95.25 74 SER A CA 1
ATOM 568 C C . SER A 1 74 ? -4.753 -10.350 17.367 1.00 95.25 74 SER A C 1
ATOM 570 O O . SER A 1 74 ? -4.199 -10.017 16.320 1.00 95.25 74 SER A O 1
ATOM 572 N N . LYS A 1 75 ? -4.138 -11.107 18.268 1.00 94.81 75 LYS A N 1
ATOM 573 C CA . LYS A 1 75 ? -2.807 -11.676 18.060 1.00 94.81 75 LYS A CA 1
ATOM 574 C C . LYS A 1 75 ? -2.922 -12.940 17.216 1.00 94.81 75 LYS A C 1
ATOM 576 O O . LYS A 1 75 ? -3.875 -13.707 17.391 1.00 94.81 75 LYS A O 1
ATOM 581 N N . LYS A 1 76 ? -1.970 -13.166 16.316 1.00 94.00 76 LYS A N 1
ATOM 582 C CA . LYS A 1 76 ? -1.851 -14.408 15.540 1.00 94.00 76 LYS A CA 1
ATOM 583 C C . LYS A 1 76 ? -0.562 -15.088 15.951 1.00 94.00 76 LYS A C 1
ATOM 585 O O . LYS A 1 76 ? 0.477 -14.452 15.954 1.00 94.00 76 LYS A O 1
ATOM 590 N N . LYS A 1 77 ? -0.641 -16.353 16.355 1.00 90.44 77 LYS A N 1
ATOM 591 C CA . LYS A 1 77 ? 0.502 -17.034 16.962 1.00 90.44 77 LYS A CA 1
ATOM 592 C C . LYS A 1 77 ? 1.457 -17.573 15.903 1.00 90.44 77 LYS A C 1
ATOM 594 O O . LYS A 1 77 ? 0.995 -18.212 14.960 1.00 90.44 77 LYS A O 1
ATOM 599 N N . ARG A 1 78 ? 2.760 -17.392 16.120 1.00 86.56 78 ARG A N 1
ATOM 600 C CA . ARG A 1 78 ? 3.866 -18.051 15.408 1.00 86.56 78 ARG A CA 1
ATOM 601 C C . ARG A 1 78 ? 3.728 -18.003 13.885 1.00 86.56 78 ARG A C 1
ATOM 603 O O . ARG A 1 78 ? 3.773 -19.040 13.227 1.00 86.56 78 ARG A O 1
ATOM 610 N N . THR A 1 79 ? 3.548 -16.810 13.321 1.00 88.25 79 THR A N 1
ATOM 611 C CA . THR A 1 79 ? 3.373 -16.644 11.867 1.00 88.25 79 THR A CA 1
ATOM 612 C C . THR A 1 79 ? 4.001 -15.359 11.333 1.00 88.25 79 THR A C 1
ATOM 614 O O . THR A 1 79 ? 3.900 -14.307 11.954 1.00 88.25 79 THR A O 1
ATOM 617 N N . THR A 1 80 ? 4.624 -15.443 10.156 1.00 87.69 80 THR A N 1
ATOM 618 C CA . THR A 1 80 ? 5.101 -14.298 9.359 1.00 87.69 80 THR A CA 1
ATOM 619 C C . THR A 1 80 ? 4.104 -13.868 8.279 1.00 87.69 80 THR A C 1
ATOM 621 O O . THR A 1 80 ? 4.288 -12.823 7.656 1.00 87.69 80 THR A O 1
ATOM 624 N N . CYS A 1 81 ? 3.026 -14.638 8.097 1.00 89.19 81 CYS A N 1
ATOM 625 C CA . CYS A 1 81 ? 1.935 -14.361 7.163 1.00 89.19 81 CYS A CA 1
ATOM 626 C C . CYS A 1 81 ? 0.572 -14.388 7.890 1.00 89.19 81 CYS A C 1
ATOM 628 O O . CYS A 1 81 ? -0.253 -15.274 7.643 1.00 89.19 81 CYS A O 1
ATOM 630 N N . PRO A 1 82 ? 0.342 -13.506 8.881 1.00 93.62 82 PRO A N 1
ATOM 631 C CA . PRO A 1 82 ? -0.894 -13.494 9.661 1.00 93.62 82 PRO A CA 1
ATOM 632 C C . PRO A 1 82 ? -2.106 -13.066 8.831 1.00 93.62 82 PRO A C 1
ATOM 634 O O . PRO A 1 82 ? -2.037 -12.099 8.078 1.00 93.62 82 PRO A O 1
ATOM 637 N N . VAL A 1 83 ? -3.246 -13.722 9.065 1.00 94.56 83 VAL A N 1
ATOM 638 C CA . VAL A 1 83 ? -4.570 -13.318 8.564 1.00 94.56 83 VAL A CA 1
ATOM 639 C C . VAL A 1 83 ? -5.440 -12.918 9.752 1.00 94.56 83 VAL A C 1
ATOM 641 O O . VAL A 1 83 ? -5.692 -13.738 10.641 1.00 94.56 83 VAL A O 1
ATOM 644 N N . TRP A 1 84 ? -5.867 -11.658 9.795 1.00 95.12 84 TRP A N 1
ATOM 645 C CA . TRP A 1 84 ? -6.741 -11.092 10.823 1.00 95.12 84 TRP A CA 1
ATOM 646 C C . TRP A 1 84 ? -8.196 -11.040 10.374 1.00 95.12 84 TRP A C 1
ATOM 648 O O . TRP A 1 84 ? -9.035 -11.576 11.092 1.00 95.12 84 TRP A O 1
ATOM 658 N N . ASP A 1 85 ? -8.469 -10.445 9.211 1.00 93.81 85 ASP A N 1
ATOM 659 C CA . ASP A 1 85 ? -9.819 -10.140 8.709 1.00 93.81 85 ASP A CA 1
ATOM 660 C C . ASP A 1 85 ? -10.692 -9.406 9.746 1.00 93.81 85 ASP A C 1
ATOM 662 O O . ASP A 1 85 ? -11.866 -9.711 9.979 1.00 93.81 85 ASP A O 1
ATOM 666 N N . GLU A 1 86 ? -10.090 -8.408 10.392 1.00 94.31 86 GLU A N 1
ATOM 667 C CA . GLU A 1 86 ? -10.686 -7.637 11.481 1.00 94.31 86 GLU A CA 1
ATOM 668 C C . GLU A 1 86 ? -10.881 -6.171 11.099 1.00 94.31 86 GLU A C 1
ATOM 670 O O . GLU A 1 86 ? -10.065 -5.574 10.397 1.00 94.31 86 GLU A O 1
ATOM 675 N N . GLU A 1 87 ? -11.945 -5.567 11.618 1.00 94.06 87 GLU A N 1
ATOM 676 C CA . GLU A 1 87 ? -12.205 -4.137 11.499 1.00 94.06 87 GLU A CA 1
ATOM 677 C C . GLU A 1 87 ? -11.990 -3.426 12.835 1.00 94.06 87 GLU A C 1
ATOM 679 O O . GLU A 1 87 ? -12.463 -3.868 13.887 1.00 94.06 87 GLU A O 1
ATOM 684 N N . VAL A 1 88 ? -11.288 -2.297 12.783 1.00 92.69 88 VAL A N 1
ATOM 685 C CA . VAL A 1 88 ? -11.117 -1.378 13.906 1.00 92.69 88 VAL A CA 1
ATOM 686 C C . VAL A 1 88 ? -11.803 -0.063 13.557 1.00 92.69 88 VAL A C 1
ATOM 688 O O . VAL A 1 88 ? -11.414 0.610 12.603 1.00 92.69 88 VAL A O 1
ATOM 691 N N . VAL A 1 89 ? -12.820 0.303 14.337 1.00 90.69 89 VAL A N 1
ATOM 692 C CA . VAL A 1 89 ? -13.646 1.494 14.099 1.00 90.69 89 VAL A CA 1
ATOM 693 C C . VAL A 1 89 ? -13.274 2.610 15.070 1.00 90.69 89 VAL A C 1
ATOM 695 O O . VAL A 1 89 ? -13.313 2.430 16.289 1.00 90.69 89 VAL A O 1
ATOM 698 N N . PHE A 1 90 ? -12.956 3.784 14.526 1.00 88.00 90 PHE A N 1
ATOM 699 C CA . PHE A 1 90 ? -12.696 5.006 15.283 1.00 88.00 90 PHE A CA 1
ATOM 700 C C . PHE A 1 90 ? -13.808 6.026 15.054 1.00 88.00 90 PHE A C 1
ATOM 702 O O . PHE A 1 90 ? -13.951 6.575 13.960 1.00 88.00 90 PHE A O 1
ATOM 709 N N . THR A 1 91 ? -14.577 6.328 16.096 1.00 86.50 91 THR A N 1
ATOM 710 C CA . THR A 1 91 ? -15.599 7.378 16.049 1.00 86.50 91 THR A CA 1
ATOM 711 C C . THR A 1 91 ? -14.984 8.724 16.417 1.00 86.50 91 THR A C 1
ATOM 713 O O . THR A 1 91 ? -14.483 8.884 17.530 1.00 86.50 91 THR A O 1
ATOM 716 N N . THR A 1 92 ? -15.046 9.701 15.515 1.00 78.56 92 THR A N 1
ATOM 717 C CA . THR A 1 92 ? -14.683 11.103 15.806 1.00 78.56 92 THR A CA 1
ATOM 718 C C . THR A 1 92 ? -15.791 12.026 15.313 1.00 78.56 92 THR A C 1
ATOM 720 O O . THR A 1 92 ? -16.787 11.552 14.774 1.00 78.56 92 THR A O 1
ATOM 723 N N . ARG A 1 93 ? -15.644 13.333 15.512 1.00 75.88 93 ARG A N 1
ATOM 724 C CA . ARG A 1 93 ? -16.530 14.344 14.924 1.00 75.88 93 ARG A CA 1
ATOM 725 C C . ARG A 1 93 ? -15.823 15.068 13.786 1.00 75.88 93 ARG A C 1
ATOM 727 O O . ARG A 1 93 ? -14.604 14.924 13.651 1.00 75.88 93 ARG A O 1
ATOM 734 N N . PHE A 1 94 ? -16.597 15.778 12.974 1.00 71.56 94 PHE A N 1
ATOM 735 C CA . PHE A 1 94 ? -16.059 16.767 12.050 1.00 71.56 94 PHE A CA 1
ATOM 736 C C . PHE A 1 94 ? -15.674 18.069 12.784 1.00 71.56 94 PHE A C 1
ATOM 738 O O . PHE A 1 94 ? -16.194 18.322 13.873 1.00 71.56 94 PHE A O 1
ATOM 745 N N . PRO A 1 95 ? -14.748 18.863 12.212 1.00 70.69 95 PRO A N 1
ATOM 746 C CA . PRO A 1 95 ? -13.880 18.511 11.083 1.00 70.69 95 PRO A CA 1
ATOM 747 C C . PRO A 1 95 ? -12.899 17.385 11.453 1.00 70.69 95 PRO A C 1
ATOM 749 O O . PRO A 1 95 ? -12.513 17.235 12.614 1.00 70.69 95 PRO A O 1
ATOM 752 N N . LEU A 1 96 ? -12.525 16.552 10.474 1.00 69.88 96 LEU A N 1
ATOM 753 C CA . LEU A 1 96 ? -11.577 15.470 10.739 1.00 69.88 96 LEU A CA 1
ATOM 754 C C . LEU A 1 96 ? -10.203 16.051 11.099 1.00 69.88 96 LEU A C 1
ATOM 756 O O . LEU A 1 96 ? -9.751 16.980 10.425 1.00 69.88 96 LEU A O 1
ATOM 760 N N . PRO A 1 97 ? -9.527 15.502 12.121 1.00 72.81 97 PRO A N 1
ATOM 761 C CA . PRO A 1 97 ? -8.174 15.922 12.455 1.00 72.81 97 PRO A CA 1
ATOM 762 C C . PRO A 1 97 ? -7.236 15.660 11.256 1.00 72.81 97 PRO A C 1
ATOM 764 O O . PRO A 1 97 ? -7.384 14.615 10.619 1.00 72.81 97 PRO A O 1
ATOM 767 N N . PRO A 1 98 ? -6.313 16.575 10.895 1.00 71.88 98 PRO A N 1
ATOM 768 C CA . PRO A 1 98 ? -5.420 16.406 9.742 1.00 71.88 98 PRO A CA 1
ATOM 769 C C . PRO A 1 98 ? -4.348 15.321 9.951 1.00 71.88 98 PRO A C 1
ATOM 771 O O . PRO A 1 98 ? -3.578 15.019 9.039 1.00 71.88 98 PRO A O 1
ATOM 774 N N . GLU A 1 99 ? -4.258 14.754 11.153 1.00 84.75 99 GLU A N 1
ATOM 775 C CA . GLU A 1 99 ? -3.275 13.753 11.530 1.00 84.75 99 GLU A CA 1
ATOM 776 C C . GLU A 1 99 ? -3.418 12.471 10.694 1.00 84.75 99 GLU A C 1
ATOM 778 O O . GLU A 1 99 ? -4.529 11.983 10.460 1.00 84.75 99 GLU A O 1
ATOM 783 N N . PRO A 1 100 ? -2.292 11.864 10.279 1.00 91.06 100 PRO A N 1
ATOM 784 C CA . PRO A 1 100 ? -2.319 10.624 9.524 1.00 91.06 100 PRO A CA 1
ATOM 785 C C . PRO A 1 100 ? -2.847 9.460 10.370 1.00 91.06 100 PRO A C 1
ATOM 787 O O . PRO A 1 100 ? -2.697 9.422 11.594 1.00 91.06 100 PRO A O 1
ATOM 790 N N . ILE A 1 101 ? -3.380 8.444 9.694 1.00 92.56 101 ILE A N 1
ATOM 791 C CA . ILE A 1 101 ? -3.605 7.138 10.315 1.00 92.56 101 ILE A CA 1
ATOM 792 C C . ILE A 1 101 ? -2.254 6.421 10.379 1.00 92.56 101 ILE A C 1
ATOM 794 O O . ILE A 1 101 ? -1.618 6.182 9.351 1.00 92.56 101 ILE A O 1
ATOM 798 N N . VAL A 1 102 ? -1.815 6.063 11.585 1.00 94.69 102 VAL A N 1
ATOM 799 C CA . VAL A 1 102 ? -0.563 5.323 11.804 1.00 94.69 102 VAL A CA 1
ATOM 800 C C . VAL A 1 102 ? -0.893 3.872 12.116 1.00 94.69 102 VAL A C 1
ATOM 802 O O . VAL A 1 102 ? -1.615 3.584 13.070 1.00 94.69 102 VAL A O 1
ATOM 805 N N . VAL A 1 103 ? -0.346 2.950 11.329 1.00 95.69 103 VAL A N 1
ATOM 806 C CA . VAL A 1 103 ? -0.585 1.509 11.441 1.00 95.69 103 VAL A CA 1
ATOM 807 C C . VAL A 1 103 ? 0.729 0.807 11.739 1.00 95.69 103 VAL A C 1
ATOM 809 O O . VAL A 1 103 ? 1.654 0.850 10.935 1.00 95.69 103 VAL A O 1
ATOM 812 N N . GLN A 1 104 ? 0.820 0.147 12.888 1.00 94.94 104 GLN A N 1
ATOM 813 C CA . GLN A 1 104 ? 2.017 -0.556 13.342 1.00 94.94 104 GLN A CA 1
ATOM 814 C C . GLN A 1 104 ? 1.745 -2.052 13.453 1.00 94.94 104 GLN A C 1
ATOM 816 O O . GLN A 1 104 ? 0.807 -2.460 14.136 1.00 94.94 104 GLN A O 1
ATOM 821 N N . VAL A 1 105 ? 2.591 -2.874 12.840 1.00 94.81 105 VAL A N 1
ATOM 822 C CA . VAL A 1 105 ? 2.639 -4.315 13.110 1.00 94.81 105 VAL A CA 1
ATOM 823 C C . VAL A 1 105 ? 3.635 -4.543 14.240 1.00 94.81 105 VAL A C 1
ATOM 825 O O . VAL A 1 105 ? 4.757 -4.033 14.195 1.00 94.81 105 VAL A O 1
ATOM 828 N N . ARG A 1 106 ? 3.224 -5.275 15.275 1.00 92.25 106 ARG A N 1
ATOM 829 C CA . ARG A 1 106 ? 4.012 -5.499 16.495 1.00 92.25 106 ARG A CA 1
ATOM 830 C C . ARG A 1 106 ? 4.017 -6.968 16.872 1.00 92.25 106 ARG A C 1
ATOM 832 O O . ARG A 1 106 ? 3.039 -7.667 16.624 1.00 92.25 106 ARG A O 1
ATOM 839 N N . ASP A 1 107 ? 5.103 -7.397 17.498 1.00 90.44 107 ASP A N 1
ATOM 840 C CA . ASP A 1 107 ? 5.224 -8.710 18.124 1.00 90.44 107 ASP A CA 1
ATOM 841 C C . ASP A 1 107 ? 4.757 -8.653 19.585 1.00 90.44 107 ASP A C 1
ATOM 843 O O . ASP A 1 1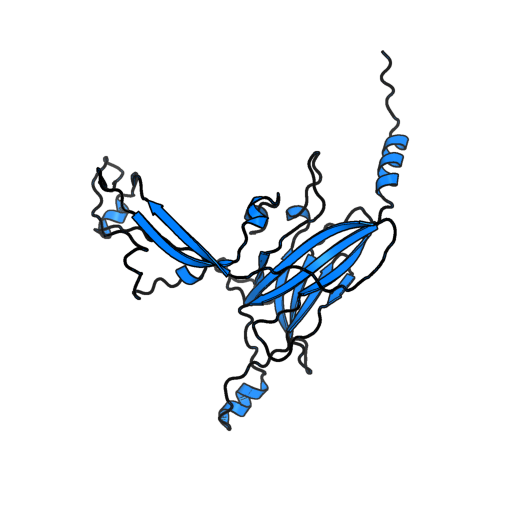07 ? 5.143 -7.742 20.326 1.00 90.44 107 ASP A O 1
ATOM 847 N N . ASP A 1 108 ? 3.929 -9.613 19.997 1.00 86.81 108 ASP A N 1
ATOM 848 C CA . ASP A 1 108 ? 3.504 -9.795 21.388 1.00 86.81 108 ASP A CA 1
ATOM 849 C C . ASP A 1 108 ? 4.558 -10.580 22.186 1.00 86.81 108 ASP A C 1
ATOM 851 O O . ASP A 1 108 ? 4.327 -11.710 22.615 1.00 86.81 108 ASP A O 1
ATOM 855 N N . ASP A 1 109 ? 5.742 -9.991 22.373 1.00 75.00 109 ASP A N 1
ATOM 856 C CA . ASP A 1 109 ? 6.794 -10.581 23.207 1.00 75.00 109 ASP A CA 1
ATOM 857 C C . ASP A 1 109 ? 6.678 -10.113 24.667 1.00 75.00 109 ASP A C 1
ATOM 859 O O . ASP A 1 109 ? 6.437 -8.944 24.974 1.00 75.00 109 ASP A O 1
ATOM 863 N N . PHE A 1 110 ? 6.912 -11.044 25.590 1.00 55.62 110 PHE A N 1
ATOM 864 C CA . PHE A 1 110 ? 6.724 -10.890 27.033 1.00 55.62 110 PHE A CA 1
ATOM 865 C C . PHE A 1 110 ? 7.637 -9.821 27.658 1.00 55.62 110 PHE A C 1
ATOM 867 O O . PHE A 1 110 ? 7.306 -9.257 28.698 1.00 55.62 110 PHE A O 1
ATOM 874 N N . MET A 1 111 ? 8.797 -9.556 27.046 1.00 57.19 111 MET A N 1
ATOM 875 C CA . MET A 1 111 ? 9.836 -8.682 27.611 1.00 57.19 111 MET A CA 1
ATOM 876 C C . MET A 1 111 ? 9.813 -7.252 27.054 1.00 57.19 111 MET A C 1
ATOM 878 O O . MET A 1 111 ? 10.230 -6.329 27.748 1.00 57.19 111 MET A O 1
ATOM 882 N N . ALA A 1 112 ? 9.328 -7.054 25.826 1.00 57.72 112 ALA A N 1
ATOM 883 C CA . ALA A 1 112 ? 9.059 -5.747 25.230 1.00 57.72 112 ALA A CA 1
ATOM 884 C C . ALA A 1 112 ? 8.347 -5.950 23.887 1.00 57.72 112 ALA A C 1
ATOM 886 O O . ALA A 1 112 ? 8.907 -6.587 22.997 1.00 57.72 112 ALA A O 1
ATOM 887 N N . ASN A 1 113 ? 7.164 -5.354 23.708 1.00 61.28 113 ASN A N 1
ATOM 888 C CA . ASN A 1 113 ? 6.493 -5.336 22.407 1.00 61.28 113 ASN A CA 1
ATOM 889 C C . ASN A 1 113 ? 7.416 -4.697 21.365 1.00 61.28 113 ASN A C 1
ATOM 891 O O . ASN A 1 113 ? 7.673 -3.488 21.414 1.00 61.28 113 ASN A O 1
ATOM 895 N N . LYS A 1 114 ? 7.918 -5.506 20.431 1.00 78.88 114 LYS A N 1
ATOM 896 C CA . LYS A 1 114 ? 8.839 -5.049 19.394 1.00 78.88 114 LYS A CA 1
ATOM 897 C C . LYS A 1 114 ? 8.053 -4.637 18.158 1.00 78.88 114 LYS A C 1
ATOM 899 O O . LYS A 1 114 ? 7.248 -5.404 17.634 1.00 78.88 114 LYS A O 1
ATOM 904 N N . ASP A 1 115 ? 8.299 -3.418 17.699 1.00 84.56 115 ASP A N 1
ATOM 905 C CA . ASP A 1 115 ? 7.735 -2.923 16.447 1.00 84.56 115 ASP A CA 1
ATOM 906 C C . ASP A 1 115 ? 8.383 -3.692 15.288 1.00 84.56 115 ASP A C 1
ATOM 908 O O . ASP A 1 115 ? 9.611 -3.745 15.182 1.00 84.56 115 ASP A O 1
ATOM 912 N N . ILE A 1 116 ? 7.552 -4.337 14.467 1.00 87.94 116 ILE A N 1
ATOM 913 C CA . ILE A 1 116 ? 7.968 -5.081 13.271 1.00 87.94 116 ILE A CA 1
ATOM 914 C C . ILE A 1 116 ? 8.059 -4.116 12.085 1.00 87.94 116 ILE A C 1
ATOM 916 O O . ILE A 1 116 ? 9.026 -4.142 11.328 1.00 87.94 116 ILE A O 1
ATOM 920 N N . GLY A 1 117 ? 7.079 -3.224 11.945 1.00 90.50 117 GLY A N 1
ATOM 921 C CA . GLY A 1 117 ? 7.081 -2.191 10.916 1.00 90.50 117 GLY A CA 1
ATOM 922 C C . GLY A 1 117 ? 5.861 -1.281 11.004 1.00 90.50 117 GLY A C 1
ATOM 923 O O . GLY A 1 117 ? 4.872 -1.608 11.662 1.00 90.50 117 GLY A O 1
ATOM 924 N N . THR A 1 118 ? 5.946 -0.120 10.360 1.00 91.94 118 THR A N 1
ATOM 925 C CA . THR A 1 118 ? 4.916 0.924 10.391 1.00 91.94 118 THR A CA 1
ATOM 926 C C . THR A 1 118 ? 4.554 1.394 8.986 1.00 91.94 118 THR A C 1
ATOM 928 O O . THR A 1 118 ? 5.433 1.605 8.152 1.00 91.94 118 THR A O 1
ATOM 931 N N . ALA A 1 119 ? 3.264 1.614 8.750 1.00 92.62 119 ALA A N 1
ATOM 932 C CA . ALA A 1 119 ? 2.730 2.353 7.616 1.00 92.62 119 ALA A CA 1
ATOM 933 C C . ALA A 1 119 ? 2.040 3.630 8.119 1.00 92.62 119 ALA A C 1
ATOM 935 O O . ALA A 1 119 ? 1.333 3.613 9.129 1.00 92.62 119 ALA A O 1
ATOM 936 N N . VAL A 1 120 ? 2.253 4.742 7.420 1.00 92.88 120 VAL A N 1
ATOM 937 C CA . VAL A 1 120 ? 1.639 6.042 7.721 1.00 92.88 120 VAL A CA 1
ATOM 938 C C . VAL A 1 120 ? 0.780 6.424 6.527 1.00 92.88 120 VAL A C 1
ATOM 940 O O . VAL A 1 120 ? 1.289 6.463 5.411 1.00 92.88 120 VAL A O 1
ATOM 943 N N . ILE A 1 121 ? -0.510 6.673 6.758 1.00 91.44 121 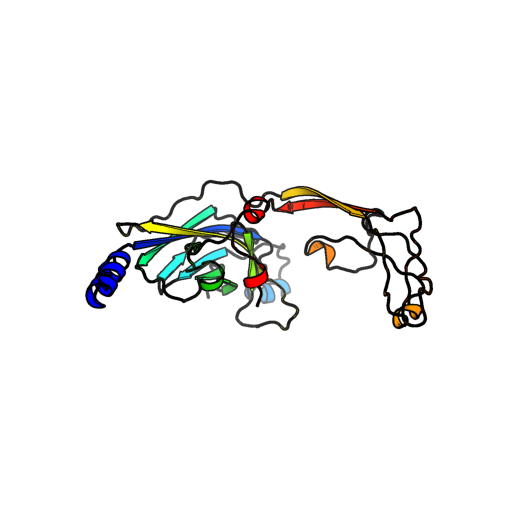ILE A N 1
ATOM 944 C CA . ILE A 1 121 ? -1.483 7.018 5.717 1.00 91.44 121 ILE A CA 1
ATOM 945 C C . ILE A 1 121 ? -1.955 8.460 5.947 1.00 91.44 121 ILE A C 1
ATOM 947 O O . ILE A 1 121 ? -2.792 8.692 6.828 1.00 91.44 121 ILE A O 1
ATOM 951 N N . PRO A 1 122 ? -1.415 9.439 5.200 1.00 89.75 122 PRO A N 1
ATOM 952 C CA . PRO A 1 122 ? -1.850 10.828 5.293 1.00 89.75 122 PRO A CA 1
ATOM 953 C C . PRO A 1 122 ? -3.292 10.989 4.802 1.00 89.75 122 PRO A C 1
ATOM 955 O O . PRO A 1 122 ? -3.648 10.495 3.729 1.00 89.75 122 PRO A O 1
ATOM 958 N N . LEU A 1 123 ? -4.133 11.666 5.589 1.00 85.75 123 LEU A N 1
ATOM 959 C CA . LEU A 1 123 ? -5.556 11.817 5.273 1.00 85.75 123 LEU A CA 1
ATOM 960 C C . LEU A 1 123 ? -5.815 12.705 4.052 1.00 85.75 123 LEU A C 1
ATOM 962 O O . LEU A 1 123 ? -6.732 12.431 3.278 1.00 85.75 123 LEU A O 1
ATOM 966 N N . ASP A 1 124 ? -4.990 13.727 3.852 1.00 83.12 124 ASP A N 1
ATOM 967 C CA . ASP A 1 124 ? -5.029 14.647 2.710 1.00 83.12 124 ASP A CA 1
ATOM 968 C C . ASP A 1 124 ? -4.766 13.942 1.370 1.00 83.12 124 ASP A C 1
ATOM 970 O O . ASP A 1 124 ? -5.187 14.412 0.316 1.00 83.12 124 ASP A O 1
ATOM 974 N N . LYS A 1 125 ? -4.093 12.787 1.397 1.00 85.06 125 LYS A N 1
ATOM 975 C CA . LYS A 1 125 ? -3.832 11.975 0.201 1.00 85.06 125 LYS A CA 1
ATOM 976 C C . LYS A 1 125 ? -4.955 11.009 -0.140 1.00 85.06 125 LYS A C 1
ATOM 978 O O . LYS A 1 125 ? -5.002 10.521 -1.268 1.00 85.06 125 LYS A O 1
ATOM 983 N N . ILE A 1 126 ? -5.826 10.719 0.823 1.00 86.12 126 ILE A N 1
ATOM 984 C CA . ILE A 1 126 ? -6.905 9.735 0.695 1.00 86.12 126 ILE A CA 1
ATOM 985 C C . ILE A 1 126 ? -8.296 10.367 0.788 1.00 86.12 126 ILE A C 1
ATOM 987 O O . ILE A 1 126 ? -9.277 9.654 0.984 1.00 86.12 126 ILE A O 1
ATOM 991 N N . SER A 1 127 ? -8.384 11.693 0.685 1.00 84.44 127 SER A N 1
ATOM 992 C CA . SER A 1 127 ? -9.624 12.470 0.686 1.00 84.44 127 SER A CA 1
ATOM 993 C C . SER A 1 127 ? -9.526 13.648 -0.284 1.00 84.44 127 SER A C 1
ATOM 995 O O . SER A 1 127 ? -8.440 14.010 -0.737 1.00 84.44 127 SER A O 1
ATOM 997 N N . SER A 1 128 ? -10.664 14.251 -0.612 1.00 80.62 128 SER A N 1
ATOM 998 C CA . SER A 1 128 ? -10.727 15.531 -1.322 1.00 80.62 128 SER A CA 1
ATOM 999 C C . SER A 1 128 ? -11.874 16.357 -0.750 1.00 80.62 128 SER A C 1
ATOM 1001 O O . SER A 1 128 ? -12.947 15.823 -0.475 1.00 80.62 128 SER A O 1
ATOM 1003 N N . SER A 1 129 ? -11.638 17.654 -0.570 1.00 75.81 129 SER A N 1
ATOM 1004 C CA . SER A 1 129 ? -12.634 18.630 -0.112 1.00 75.81 129 SER A CA 1
ATOM 1005 C C . SER A 1 129 ? -13.234 19.458 -1.255 1.00 75.81 129 SER A C 1
ATOM 1007 O O . SER A 1 129 ? -13.862 20.481 -0.996 1.00 75.81 129 SER A O 1
ATOM 1009 N N . ASP A 1 130 ? -12.999 19.067 -2.508 1.00 77.12 130 ASP A N 1
ATOM 1010 C CA . ASP A 1 130 ? -13.462 19.806 -3.687 1.00 77.12 130 ASP A CA 1
ATOM 1011 C C . ASP A 1 130 ? -14.973 19.587 -3.935 1.00 77.12 130 ASP A C 1
ATOM 1013 O O . ASP A 1 130 ? -15.624 18.809 -3.240 1.00 77.12 130 ASP A O 1
ATOM 1017 N N . GLU A 1 131 ? -15.558 20.223 -4.958 1.00 72.62 131 GLU A N 1
ATOM 1018 C CA . GLU A 1 131 ? -16.992 20.064 -5.301 1.00 72.62 131 GLU A CA 1
ATOM 1019 C C . GLU A 1 131 ? -17.392 18.613 -5.643 1.00 72.62 131 GLU A C 1
ATOM 1021 O O . GLU A 1 131 ? -18.552 18.220 -5.515 1.00 72.62 131 GLU A O 1
ATOM 1026 N N . HIS A 1 132 ? -16.418 17.802 -6.055 1.00 71.94 132 HIS A N 1
ATOM 1027 C CA . HIS A 1 132 ? -16.540 16.354 -6.260 1.00 71.94 132 HIS A CA 1
ATOM 1028 C C . HIS A 1 132 ? -15.676 15.572 -5.264 1.00 71.94 132 HIS A C 1
ATOM 1030 O O . HIS A 1 132 ? -15.169 14.490 -5.567 1.00 71.94 132 HIS A O 1
ATOM 1036 N N . GLY A 1 133 ? -15.466 16.169 -4.093 1.00 72.75 133 GLY A N 1
ATOM 1037 C CA . GLY A 1 133 ? -14.673 15.631 -3.011 1.00 72.75 133 GLY A CA 1
ATOM 1038 C C . GLY A 1 133 ? -15.247 14.342 -2.439 1.00 72.75 133 GLY A C 1
ATOM 1039 O O . GLY A 1 133 ? -16.386 13.947 -2.693 1.00 72.75 133 GLY A O 1
ATOM 1040 N N . PHE A 1 134 ? -14.426 13.664 -1.653 1.00 81.56 134 PHE A N 1
ATOM 1041 C CA . PHE A 1 134 ? -14.771 12.402 -1.025 1.00 81.56 134 PHE A CA 1
ATOM 1042 C C . PHE A 1 134 ? -14.110 12.304 0.349 1.00 81.56 134 PHE A C 1
ATOM 1044 O O . PHE A 1 134 ? -12.999 12.794 0.571 1.00 81.56 134 PHE A O 1
ATOM 1051 N N . LEU A 1 135 ? -14.812 11.658 1.279 1.00 83.75 135 LEU A N 1
ATOM 1052 C CA . LEU A 1 135 ? -14.302 11.383 2.620 1.00 83.75 135 LEU A CA 1
ATOM 1053 C C . LEU A 1 135 ? -13.101 10.430 2.562 1.00 83.75 135 LEU A C 1
ATOM 1055 O O . LEU A 1 135 ? -12.997 9.663 1.604 1.00 83.75 135 LEU A O 1
ATOM 1059 N N . PRO A 1 136 ? -12.242 10.401 3.600 1.00 86.56 136 PRO A N 1
ATOM 1060 C CA . PRO A 1 136 ? -11.105 9.496 3.639 1.00 86.56 136 PRO A CA 1
ATOM 1061 C C . PRO A 1 136 ? -11.476 8.051 3.292 1.00 86.56 136 PRO A C 1
ATOM 1063 O O . PRO A 1 136 ? -12.208 7.378 4.025 1.00 86.56 136 PRO A O 1
ATOM 1066 N N . THR A 1 137 ? -10.964 7.571 2.166 1.00 86.75 137 THR A N 1
ATOM 1067 C CA . THR A 1 137 ? -11.166 6.208 1.680 1.00 86.75 137 THR A CA 1
ATOM 1068 C C . THR A 1 137 ? -9.855 5.689 1.129 1.00 86.75 137 THR A C 1
ATOM 1070 O O . THR A 1 137 ? -9.108 6.439 0.523 1.00 86.75 137 THR A O 1
ATOM 1073 N N . PHE A 1 138 ? -9.524 4.424 1.347 1.00 88.19 138 PHE A N 1
ATOM 1074 C CA . PHE A 1 138 ? -8.287 3.826 0.858 1.00 88.19 138 PHE A CA 1
ATOM 1075 C C . PHE A 1 138 ? -8.443 2.312 0.748 1.00 88.19 138 PHE A C 1
ATOM 1077 O O . PHE A 1 138 ? -9.057 1.678 1.598 1.00 88.19 138 PHE A O 1
ATOM 1084 N N . GLY A 1 139 ? -7.815 1.698 -0.251 1.00 85.75 139 GLY A N 1
ATOM 1085 C CA . GLY A 1 139 ? -7.765 0.234 -0.332 1.00 85.75 139 GLY A CA 1
ATOM 1086 C C . GLY A 1 139 ? -9.071 -0.411 -0.812 1.00 85.75 139 GLY A C 1
ATOM 1087 O O . GLY A 1 139 ? -9.957 0.291 -1.295 1.00 85.75 139 GLY A O 1
ATOM 1088 N N . PRO A 1 140 ? -9.177 -1.748 -0.727 1.00 87.75 140 PRO A N 1
ATOM 1089 C CA . PRO A 1 140 ? -8.161 -2.671 -0.205 1.00 87.75 140 PRO A CA 1
ATOM 1090 C C . PRO A 1 140 ? -6.875 -2.681 -1.048 1.00 87.75 140 PRO A C 1
ATOM 1092 O O . PRO A 1 140 ? -6.959 -2.636 -2.270 1.00 87.75 140 PRO A O 1
ATOM 1095 N N . CYS A 1 141 ? -5.701 -2.662 -0.408 1.00 85.38 141 CYS A N 1
ATOM 1096 C CA . CYS A 1 141 ? -4.398 -2.935 -1.042 1.00 85.38 141 CYS A CA 1
ATOM 1097 C C . CYS A 1 141 ? -3.304 -3.234 -0.021 1.00 85.38 141 CYS A C 1
ATOM 1099 O O . CYS A 1 141 ? -3.474 -2.986 1.176 1.00 85.38 141 CYS A O 1
ATOM 1101 N N . TYR A 1 142 ? -2.155 -3.674 -0.527 1.00 87.94 142 TYR A N 1
ATOM 1102 C CA . TYR A 1 142 ? -0.928 -3.743 0.249 1.00 87.94 142 TYR A CA 1
ATOM 1103 C C . TYR A 1 142 ? -0.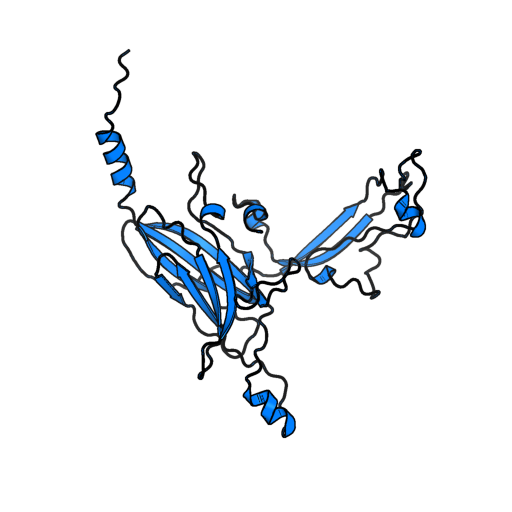313 -2.363 0.494 1.00 87.94 142 TYR A C 1
ATOM 1105 O O . TYR A 1 142 ? -0.235 -1.533 -0.410 1.00 87.94 142 TYR A O 1
ATOM 1113 N N . VAL A 1 143 ? 0.155 -2.146 1.721 1.00 89.19 143 VAL A N 1
ATOM 1114 C CA . VAL A 1 143 ? 1.049 -1.047 2.100 1.00 89.19 143 VAL A CA 1
ATOM 1115 C C . VAL A 1 143 ? 2.377 -1.615 2.593 1.00 89.19 143 VAL A C 1
ATOM 1117 O O . VAL A 1 143 ? 2.398 -2.621 3.303 1.00 89.19 143 VAL A O 1
ATOM 1120 N N . CYS A 1 144 ? 3.483 -0.978 2.215 1.00 88.88 144 CYS A N 1
ATOM 1121 C CA . CYS A 1 144 ? 4.822 -1.321 2.695 1.00 88.88 144 CYS A CA 1
ATOM 1122 C C . CYS A 1 144 ? 4.961 -0.992 4.189 1.00 88.88 144 CYS A C 1
ATOM 1124 O O . CYS A 1 144 ? 4.623 0.115 4.620 1.00 88.88 144 CYS A O 1
ATOM 1126 N N . LEU A 1 145 ? 5.478 -1.936 4.978 1.00 89.75 145 LEU A N 1
ATOM 1127 C CA . LEU A 1 145 ? 5.783 -1.735 6.394 1.00 89.75 145 LEU A CA 1
ATOM 1128 C C . LEU A 1 145 ? 7.243 -1.306 6.539 1.00 89.75 145 LEU A C 1
ATOM 1130 O O . LEU A 1 145 ? 8.144 -2.072 6.216 1.00 89.75 145 LEU A O 1
ATOM 1134 N N . ARG A 1 146 ? 7.496 -0.097 7.042 1.00 86.56 146 ARG A N 1
ATOM 1135 C CA . ARG A 1 146 ? 8.856 0.455 7.176 1.00 86.56 146 ARG A CA 1
ATOM 1136 C C . ARG A 1 146 ? 9.346 0.424 8.621 1.00 86.56 146 ARG A C 1
ATOM 1138 O O . ARG A 1 146 ? 8.545 0.549 9.551 1.00 86.56 146 ARG A O 1
ATOM 1145 N N . ASP A 1 147 ? 10.655 0.287 8.819 1.00 77.44 147 ASP A N 1
ATOM 1146 C CA . ASP A 1 147 ? 11.270 0.498 10.133 1.00 77.44 147 ASP A CA 1
ATOM 1147 C C . ASP A 1 147 ? 11.343 2.004 10.432 1.00 77.44 147 ASP A C 1
ATOM 1149 O O . ASP A 1 147 ? 11.939 2.768 9.680 1.00 77.44 147 ASP A O 1
ATOM 1153 N N . GLN A 1 148 ? 10.746 2.449 11.540 1.00 66.25 148 GLN A N 1
ATOM 1154 C CA . GLN A 1 148 ? 10.827 3.856 11.950 1.00 66.25 148 GLN A CA 1
ATOM 1155 C C . GLN A 1 148 ? 12.182 4.232 12.561 1.00 66.25 148 GLN A C 1
ATOM 1157 O O . GLN A 1 148 ? 12.498 5.416 12.649 1.00 66.25 148 GLN A O 1
ATOM 1162 N N . LYS A 1 149 ? 12.984 3.254 13.005 1.00 60.72 149 LYS A N 1
ATOM 1163 C CA . LYS A 1 149 ? 14.290 3.512 13.633 1.00 60.72 149 LYS A CA 1
ATOM 1164 C C . LYS A 1 149 ? 15.398 3.770 12.613 1.00 60.72 149 LYS A C 1
ATOM 1166 O O . LYS A 1 149 ? 16.391 4.403 12.962 1.00 60.72 149 LYS A O 1
ATOM 1171 N N . HIS A 1 150 ? 15.212 3.312 11.377 1.00 54.00 150 HIS A N 1
ATOM 1172 C CA . HIS A 1 150 ? 16.150 3.476 10.273 1.00 54.00 150 HIS A CA 1
ATOM 1173 C C . HIS A 1 150 ? 15.378 4.024 9.066 1.00 54.00 150 HIS A C 1
ATOM 1175 O O . HIS A 1 150 ? 14.896 3.232 8.258 1.00 54.00 150 HIS A O 1
ATOM 1181 N N . PRO A 1 151 ? 15.211 5.355 8.933 1.00 50.00 151 PRO A N 1
ATOM 1182 C CA . PRO A 1 151 ? 14.732 5.929 7.682 1.00 50.00 151 PRO A CA 1
ATOM 1183 C C . PRO A 1 151 ? 15.763 5.580 6.604 1.00 50.00 151 PRO A C 1
ATOM 1185 O O . PRO A 1 151 ? 16.853 6.151 6.566 1.00 50.00 151 PRO A O 1
ATOM 1188 N N . ALA A 1 152 ? 15.473 4.547 5.816 1.00 45.19 152 ALA A N 1
ATOM 1189 C CA . ALA A 1 152 ? 16.374 4.078 4.779 1.00 45.19 152 ALA A CA 1
ATOM 1190 C C . ALA A 1 152 ? 16.549 5.170 3.713 1.00 45.19 152 ALA A C 1
ATOM 1192 O O . ALA A 1 152 ? 15.620 5.921 3.415 1.00 45.19 152 ALA A O 1
ATOM 1193 N N . SER A 1 153 ? 17.758 5.232 3.155 1.00 48.31 153 SER A N 1
ATOM 1194 C CA . SER A 1 153 ? 18.071 5.869 1.873 1.00 48.31 153 SER A CA 1
ATOM 1195 C C . SER A 1 153 ? 17.055 5.491 0.784 1.00 48.31 153 SER A C 1
ATOM 1197 O O . SER A 1 153 ? 16.361 4.491 0.930 1.00 48.31 153 SER A O 1
ATOM 1199 N N . GLU A 1 154 ? 17.021 6.249 -0.317 1.00 51.06 154 GLU A N 1
ATOM 1200 C CA . GLU A 1 154 ? 16.065 6.160 -1.445 1.00 51.06 154 GLU A CA 1
ATOM 1201 C C . GLU A 1 154 ? 15.791 4.747 -2.027 1.00 51.06 154 GLU A C 1
ATOM 1203 O O . GLU A 1 154 ? 14.807 4.572 -2.738 1.00 51.06 154 GLU A O 1
ATOM 1208 N N . ASP A 1 155 ? 16.564 3.718 -1.666 1.00 48.78 155 ASP A N 1
ATOM 1209 C CA . ASP A 1 155 ? 16.254 2.298 -1.887 1.00 48.78 155 ASP A CA 1
ATOM 1210 C C . ASP A 1 155 ? 15.686 1.634 -0.613 1.00 48.78 155 ASP A C 1
ATOM 1212 O O . ASP A 1 155 ? 16.402 1.061 0.216 1.00 48.78 155 ASP A O 1
ATOM 1216 N N . VAL A 1 156 ? 14.367 1.734 -0.426 1.00 55.97 156 VAL A N 1
ATOM 1217 C CA . VAL A 1 156 ? 13.668 1.306 0.798 1.00 55.97 156 VAL A CA 1
ATOM 1218 C C . VAL A 1 156 ? 13.308 -0.185 0.751 1.00 55.97 156 VAL A C 1
ATOM 1220 O O . VAL A 1 156 ? 12.463 -0.598 -0.039 1.00 55.97 156 VAL A O 1
ATOM 1223 N N . SER A 1 157 ? 13.890 -0.988 1.650 1.00 65.81 157 SER A N 1
ATOM 1224 C CA . SER A 1 157 ? 13.436 -2.360 1.925 1.00 65.81 157 SER A CA 1
ATOM 1225 C C . SER A 1 157 ? 12.243 -2.347 2.892 1.00 65.81 157 SER A C 1
ATOM 1227 O O . SER A 1 157 ? 12.285 -1.736 3.961 1.00 65.81 157 SER A O 1
ATOM 1229 N N . CYS A 1 158 ? 11.144 -2.993 2.505 1.00 77.06 158 CYS A N 1
ATOM 1230 C CA . CYS A 1 158 ? 9.967 -3.167 3.355 1.00 77.06 158 CYS A CA 1
ATOM 1231 C C . CYS A 1 158 ? 10.181 -4.344 4.322 1.00 77.06 158 CYS A C 1
ATOM 1233 O O . CYS A 1 158 ? 10.585 -5.424 3.900 1.00 77.06 158 CYS A O 1
ATOM 1235 N N . ASN A 1 159 ? 9.800 -4.201 5.595 1.00 82.62 159 ASN A N 1
ATOM 1236 C CA . ASN A 1 159 ? 9.717 -5.297 6.578 1.00 82.62 159 ASN A CA 1
ATOM 1237 C C . ASN A 1 159 ? 8.465 -6.174 6.346 1.00 82.62 159 ASN A C 1
ATOM 1239 O O . ASN A 1 159 ? 7.785 -6.582 7.291 1.00 82.62 159 ASN A O 1
ATOM 1243 N N . GLY A 1 160 ? 8.123 -6.404 5.081 1.00 86.88 160 GLY A N 1
ATOM 1244 C CA . GLY A 1 160 ? 6.867 -6.994 4.642 1.00 86.88 160 GLY A CA 1
ATOM 1245 C C . GLY A 1 160 ? 5.804 -5.963 4.260 1.00 86.88 160 GLY A C 1
ATOM 1246 O O . GLY A 1 160 ? 6.026 -4.748 4.232 1.00 86.88 160 GLY A O 1
ATOM 1247 N N . ARG A 1 161 ? 4.615 -6.474 3.948 1.00 89.94 161 ARG A N 1
ATOM 1248 C CA . ARG A 1 161 ? 3.478 -5.697 3.445 1.00 89.94 161 ARG A CA 1
ATOM 1249 C C . ARG A 1 161 ? 2.185 -6.059 4.165 1.00 89.94 161 ARG A C 1
ATOM 1251 O O . ARG A 1 161 ? 1.983 -7.210 4.540 1.00 89.94 161 ARG A O 1
ATOM 1258 N N . LEU A 1 162 ? 1.295 -5.085 4.335 1.00 93.12 162 LEU A N 1
ATOM 1259 C CA . LEU A 1 162 ? 0.005 -5.242 5.013 1.00 93.12 162 LEU A CA 1
ATOM 1260 C C . LEU A 1 162 ? -1.148 -4.956 4.048 1.00 93.12 162 LEU A C 1
ATOM 1262 O O . LEU A 1 162 ? -1.241 -3.851 3.526 1.00 93.12 162 LEU A O 1
ATOM 1266 N N . LEU A 1 163 ? -2.045 -5.920 3.847 1.00 92.69 163 LEU A N 1
ATOM 1267 C CA . LEU A 1 163 ? -3.289 -5.735 3.104 1.00 92.69 163 LEU A CA 1
ATOM 1268 C C . LEU A 1 163 ? -4.338 -5.080 4.009 1.00 92.69 163 LEU A C 1
ATOM 1270 O O . LEU A 1 163 ? -4.789 -5.682 4.990 1.00 92.69 163 LEU A O 1
ATOM 1274 N N . MET A 1 164 ? -4.752 -3.859 3.671 1.00 93.56 164 MET A N 1
ATOM 1275 C CA . MET A 1 164 ? -5.711 -3.086 4.465 1.00 93.56 164 MET A CA 1
ATOM 1276 C C . MET A 1 164 ? -6.628 -2.199 3.617 1.00 93.56 164 MET A C 1
ATOM 1278 O O . MET A 1 164 ? -6.336 -1.905 2.457 1.00 93.56 164 MET A O 1
ATOM 1282 N N . ALA A 1 165 ? -7.735 -1.751 4.212 1.00 92.44 165 ALA A N 1
ATOM 1283 C CA . ALA A 1 165 ? -8.621 -0.731 3.655 1.00 92.44 165 ALA A CA 1
ATOM 1284 C C . ALA A 1 165 ? -9.068 0.269 4.732 1.00 92.44 165 ALA A C 1
ATOM 1286 O O . ALA A 1 165 ? -9.145 -0.069 5.911 1.00 92.44 165 ALA A O 1
ATOM 1287 N N . ILE A 1 166 ? -9.393 1.488 4.315 1.00 91.94 166 ILE A N 1
ATOM 1288 C CA . ILE A 1 166 ? -9.973 2.550 5.134 1.00 91.94 166 ILE A CA 1
ATOM 1289 C C . ILE A 1 166 ? -11.252 3.012 4.444 1.00 91.94 166 ILE A C 1
ATOM 1291 O O . ILE A 1 166 ? -11.273 3.263 3.240 1.00 91.94 166 ILE A O 1
ATOM 1295 N N . THR A 1 167 ? -12.321 3.138 5.213 1.00 89.12 167 THR A N 1
ATOM 1296 C CA . THR A 1 167 ? -13.582 3.739 4.764 1.00 89.12 167 THR A CA 1
ATOM 1297 C C . THR A 1 167 ? -14.078 4.691 5.836 1.00 89.12 167 THR A C 1
ATOM 1299 O O . THR A 1 167 ? -13.803 4.471 7.018 1.00 89.12 167 THR A O 1
ATOM 1302 N N . THR A 1 168 ? -14.788 5.736 5.426 1.00 86.88 168 THR A N 1
ATOM 1303 C CA . THR A 1 168 ? -15.384 6.697 6.350 1.00 86.88 168 THR A CA 1
ATOM 1304 C C . THR A 1 168 ? -16.891 6.712 6.162 1.00 86.88 168 THR A C 1
ATOM 1306 O O . THR A 1 168 ? -17.359 7.004 5.065 1.00 86.88 168 THR A O 1
ATOM 1309 N N . ASP A 1 169 ? -17.622 6.452 7.242 1.00 85.19 169 ASP A N 1
ATOM 1310 C CA . ASP A 1 169 ? -19.077 6.581 7.298 1.00 85.19 169 ASP A CA 1
ATOM 1311 C C . ASP A 1 169 ? -19.457 7.806 8.132 1.00 85.19 169 ASP A C 1
ATOM 1313 O O . ASP A 1 169 ? -18.806 8.111 9.136 1.00 85.19 169 ASP A O 1
ATOM 1317 N N . ILE A 1 170 ? -20.532 8.490 7.749 1.00 81.44 170 ILE A N 1
ATOM 1318 C CA . ILE A 1 170 ? -21.155 9.538 8.565 1.00 81.44 170 ILE A CA 1
ATOM 1319 C C . ILE A 1 170 ? -22.143 8.850 9.517 1.00 81.44 170 ILE A C 1
ATOM 1321 O O . ILE A 1 170 ? -22.942 8.022 9.084 1.00 81.44 170 ILE A O 1
ATOM 1325 N N . ILE A 1 171 ? -22.073 9.152 10.814 1.00 76.56 171 ILE A N 1
ATOM 1326 C CA . ILE A 1 171 ? -22.912 8.535 11.846 1.00 76.56 171 ILE A CA 1
ATOM 1327 C C . ILE A 1 171 ? -23.543 9.594 12.743 1.00 76.56 171 ILE A C 1
ATOM 1329 O O . ILE A 1 171 ? -22.858 10.452 13.289 1.00 76.56 171 ILE A O 1
ATOM 1333 N N . GLU A 1 172 ? -24.828 9.430 13.038 1.00 64.88 172 GLU A N 1
ATOM 1334 C CA . GLU A 1 172 ? -25.551 10.282 13.990 1.00 64.88 172 GLU A CA 1
ATOM 1335 C C . GLU A 1 172 ? -25.259 9.927 15.468 1.00 64.88 172 GLU A C 1
ATOM 1337 O O . GLU A 1 172 ? -25.517 10.723 16.371 1.00 64.88 172 GLU A O 1
ATOM 1342 N N . LYS A 1 173 ? -24.728 8.724 15.759 1.00 53.94 173 LYS A N 1
ATOM 1343 C CA . LYS A 1 173 ? -24.433 8.240 17.126 1.00 53.94 173 LYS A CA 1
ATOM 1344 C C . LYS A 1 173 ? -23.118 7.462 17.186 1.00 53.94 173 LYS A C 1
ATOM 1346 O O . LYS A 1 173 ? -22.867 6.583 16.369 1.00 53.94 173 LYS A O 1
ATOM 1351 N N . SER A 1 174 ? -22.289 7.749 18.193 1.00 47.72 174 SER A N 1
ATOM 1352 C CA . SER A 1 174 ? -21.005 7.073 18.412 1.00 47.72 174 SER A CA 1
ATOM 1353 C C . SER A 1 174 ? -21.215 5.634 18.889 1.00 47.72 174 SER A C 1
ATOM 1355 O O . SER A 1 174 ? -21.612 5.417 20.036 1.00 47.72 174 SER A O 1
ATOM 1357 N N . ILE A 1 175 ? -20.927 4.651 18.037 1.00 50.78 175 ILE A N 1
ATOM 1358 C CA . ILE A 1 175 ? -20.901 3.237 18.416 1.00 50.78 175 ILE A CA 1
ATOM 1359 C C . ILE A 1 175 ? -19.524 2.678 18.060 1.00 50.78 175 ILE A C 1
ATOM 1361 O O . ILE A 1 175 ? -19.131 2.650 16.897 1.00 50.78 175 ILE A O 1
ATOM 1365 N N . TYR A 1 176 ? -18.786 2.232 19.075 1.00 48.41 176 TYR A N 1
ATOM 1366 C CA . TYR A 1 176 ? -17.613 1.387 18.885 1.00 48.41 176 TYR A CA 1
ATOM 1367 C C . TYR A 1 176 ? -18.093 -0.048 18.671 1.00 48.41 176 TYR A C 1
ATOM 1369 O O . TYR A 1 176 ? -18.709 -0.627 19.566 1.00 48.41 176 TYR A O 1
ATOM 1377 N N . THR A 1 177 ? -17.795 -0.626 17.510 1.00 54.38 177 THR A N 1
ATOM 1378 C CA . THR A 1 177 ? -18.029 -2.051 17.258 1.00 54.38 177 THR A CA 1
ATOM 1379 C C . THR A 1 177 ? -16.784 -2.641 16.619 1.00 54.38 177 THR A C 1
ATOM 1381 O O . THR A 1 177 ? -16.243 -2.080 15.671 1.00 54.38 177 THR A O 1
ATOM 1384 N N . LYS A 1 178 ? -16.318 -3.769 17.152 1.00 53.00 178 LYS A N 1
ATOM 1385 C CA . LYS A 1 178 ? -15.333 -4.618 16.488 1.00 53.00 178 LYS A CA 1
ATOM 1386 C C . LYS A 1 178 ? -16.106 -5.698 15.745 1.00 53.00 178 LYS A C 1
ATOM 1388 O O . LYS A 1 178 ? -16.777 -6.506 16.386 1.00 53.00 178 LYS A O 1
ATOM 1393 N N . THR A 1 179 ? -16.007 -5.709 14.423 1.00 65.44 179 THR A N 1
ATOM 1394 C CA . THR A 1 179 ? -16.742 -6.646 13.568 1.00 65.44 179 THR A CA 1
ATOM 1395 C C . THR A 1 179 ? -15.759 -7.438 12.705 1.00 65.44 179 THR A C 1
ATOM 1397 O O . THR A 1 179 ? -14.681 -6.952 12.360 1.00 65.44 179 THR A O 1
ATOM 1400 N N . SER A 1 180 ? -16.099 -8.685 12.381 1.00 66.00 180 SER A N 1
ATOM 1401 C CA . SER A 1 180 ? -15.378 -9.465 11.371 1.00 66.00 180 SER A CA 1
ATOM 1402 C C . SER A 1 180 ? -15.631 -8.881 9.984 1.00 66.00 180 SER A C 1
ATOM 1404 O O . SER A 1 180 ? -16.786 -8.611 9.642 1.00 66.00 180 SER A O 1
ATOM 1406 N N . VAL A 1 181 ? -14.592 -8.740 9.167 1.00 69.31 181 VAL A N 1
ATOM 1407 C CA . VAL A 1 181 ? -14.757 -8.248 7.796 1.00 69.31 181 VAL A CA 1
ATOM 1408 C C . VAL A 1 181 ? -15.222 -9.394 6.898 1.00 69.31 181 VAL A C 1
ATOM 1410 O O . VAL A 1 181 ? -14.650 -10.480 6.914 1.00 69.31 181 VAL A O 1
ATOM 1413 N N . GLN A 1 182 ? -16.265 -9.159 6.099 1.00 56.06 182 GLN A N 1
ATOM 1414 C CA . GLN A 1 182 ? -16.677 -10.077 5.037 1.00 56.06 182 GLN A CA 1
ATOM 1415 C C . GLN A 1 182 ? -16.058 -9.648 3.702 1.00 56.06 182 GLN A C 1
ATOM 1417 O O . GLN A 1 182 ? -16.184 -8.494 3.289 1.00 56.06 182 GLN A O 1
ATOM 1422 N N . GLY A 1 183 ? -15.411 -10.590 3.017 1.00 56.81 183 GLY A N 1
ATOM 1423 C CA . GLY A 1 183 ? -14.881 -10.415 1.666 1.00 56.81 183 GLY A CA 1
ATOM 1424 C C . GLY A 1 183 ? -13.528 -11.097 1.482 1.00 56.81 183 GLY A C 1
ATOM 1425 O O . GLY A 1 183 ? -12.617 -10.908 2.278 1.00 56.81 183 GLY A O 1
ATOM 1426 N N . SER A 1 184 ? -13.388 -11.889 0.419 1.00 59.81 184 SER A N 1
ATOM 1427 C CA . SER A 1 184 ? -12.107 -12.479 0.028 1.00 59.81 184 SER A CA 1
ATOM 1428 C C . SER A 1 184 ? -11.276 -11.440 -0.731 1.00 59.81 184 SER A C 1
ATOM 1430 O O . SER A 1 184 ? -11.628 -11.077 -1.857 1.00 59.81 184 SER A O 1
ATOM 1432 N N . PHE A 1 185 ? -10.184 -10.967 -0.133 1.00 68.06 185 PHE A N 1
ATOM 1433 C CA . PHE A 1 185 ? -9.243 -10.031 -0.755 1.00 68.06 185 PHE A CA 1
ATOM 1434 C C . PHE A 1 185 ? -7.818 -10.587 -0.720 1.00 68.06 185 PHE A C 1
ATOM 1436 O O . PHE A 1 185 ? -7.474 -11.389 0.149 1.00 68.06 185 PHE A O 1
ATOM 1443 N N . GLY A 1 186 ? -7.005 -10.177 -1.694 1.00 61.75 186 GLY A N 1
ATOM 1444 C CA . GLY A 1 186 ? -5.611 -10.597 -1.828 1.00 61.75 186 GLY A CA 1
ATOM 1445 C C . GLY A 1 186 ? -5.408 -12.005 -2.390 1.00 61.75 186 GLY A C 1
ATOM 1446 O O . GLY A 1 186 ? -4.296 -12.502 -2.357 1.00 61.75 186 GLY A O 1
ATOM 1447 N N . TYR A 1 187 ? -6.423 -12.719 -2.876 1.00 69.56 187 TYR A N 1
ATOM 1448 C CA . TYR A 1 187 ? -6.115 -13.950 -3.612 1.00 69.56 187 TYR A CA 1
ATOM 1449 C C . TYR A 1 187 ? -5.379 -13.592 -4.906 1.00 69.56 187 TYR A C 1
ATOM 1451 O O . TYR A 1 187 ? -5.754 -12.631 -5.585 1.00 69.56 187 TYR A O 1
ATOM 1459 N N . ASP A 1 188 ? -4.348 -14.366 -5.231 1.00 75.56 188 ASP A N 1
ATOM 1460 C CA . ASP A 1 188 ? -3.649 -14.165 -6.487 1.00 75.56 188 ASP A CA 1
ATOM 1461 C C . ASP A 1 188 ? -4.456 -14.778 -7.619 1.00 75.56 188 ASP A C 1
ATOM 1463 O O . ASP A 1 188 ? -4.804 -15.971 -7.587 1.00 75.56 188 ASP A O 1
ATOM 1467 N N . VAL A 1 189 ? -4.725 -13.958 -8.624 1.00 78.75 189 VAL A N 1
ATOM 1468 C CA . VAL A 1 189 ? -5.273 -14.405 -9.898 1.00 78.75 189 VAL A CA 1
ATOM 1469 C C . VAL A 1 189 ? -4.140 -14.542 -10.896 1.00 78.75 189 VAL A C 1
ATOM 1471 O O . VAL A 1 189 ? -3.120 -13.859 -10.814 1.00 78.75 189 VAL A O 1
ATOM 1474 N N . GLU A 1 190 ? -4.317 -15.470 -11.824 1.00 82.69 190 GLU A N 1
ATOM 1475 C CA . GLU A 1 190 ? -3.403 -15.615 -12.942 1.00 82.69 190 GLU A CA 1
ATOM 1476 C C . GLU A 1 190 ? -3.592 -14.425 -13.886 1.00 82.69 190 GLU A C 1
ATOM 1478 O O . GLU A 1 190 ? -4.703 -14.161 -14.357 1.00 82.69 190 GLU A O 1
ATOM 1483 N N . PHE A 1 191 ? -2.513 -13.690 -14.134 1.00 82.56 191 PHE A N 1
ATOM 1484 C CA . PHE A 1 191 ? -2.466 -12.685 -15.182 1.00 82.56 191 PHE A CA 1
ATOM 1485 C C . PHE A 1 191 ? -1.543 -13.158 -16.295 1.00 82.56 191 PHE A C 1
ATOM 1487 O O . PHE A 1 191 ? -0.524 -13.804 -16.061 1.00 82.56 191 PHE A O 1
ATOM 1494 N N . PHE A 1 192 ? -1.896 -12.754 -17.509 1.00 86.12 192 PHE A N 1
ATOM 1495 C CA . PHE A 1 192 ? -1.042 -12.846 -18.676 1.00 86.12 192 PHE A CA 1
ATOM 1496 C C . PHE A 1 192 ? -0.737 -11.424 -19.140 1.00 86.12 192 PHE A C 1
ATOM 1498 O O . PHE A 1 192 ? -1.640 -10.701 -19.572 1.00 86.12 192 PHE A O 1
ATOM 1505 N N . LEU A 1 193 ? 0.517 -11.005 -19.006 1.00 87.00 193 LEU A N 1
ATOM 1506 C CA . LEU A 1 193 ? 0.988 -9.715 -19.488 1.00 87.00 193 LEU A CA 1
ATOM 1507 C C . LEU A 1 193 ? 1.640 -9.920 -20.846 1.00 87.00 193 LEU A C 1
ATOM 1509 O O . LEU A 1 193 ? 2.562 -10.714 -20.968 1.00 87.00 193 LEU A O 1
ATOM 1513 N N . PHE A 1 194 ? 1.186 -9.182 -21.851 1.00 92.12 194 PHE A N 1
ATOM 1514 C CA . PHE A 1 194 ? 1.767 -9.186 -23.187 1.00 92.12 194 PHE A CA 1
ATOM 1515 C C . PHE A 1 194 ? 2.256 -7.786 -23.533 1.00 92.12 194 PHE A C 1
ATOM 1517 O O . PHE A 1 194 ? 1.536 -6.805 -23.339 1.00 92.12 194 PHE A O 1
ATOM 1524 N N . ALA A 1 195 ? 3.460 -7.702 -24.085 1.00 91.88 195 ALA A N 1
ATOM 1525 C CA . ALA A 1 195 ? 4.040 -6.469 -24.587 1.00 91.88 195 ALA A CA 1
ATOM 1526 C C . ALA A 1 195 ? 4.594 -6.683 -25.996 1.00 91.88 195 ALA A C 1
ATOM 1528 O O . ALA A 1 195 ? 5.135 -7.736 -26.319 1.00 91.88 195 ALA A O 1
ATOM 1529 N N . CYS A 1 196 ? 4.490 -5.654 -26.830 1.00 93.81 196 CYS A N 1
ATOM 1530 C CA . CYS A 1 196 ? 5.077 -5.625 -28.162 1.00 93.81 196 CYS A CA 1
ATOM 1531 C C . CYS A 1 196 ? 5.835 -4.309 -28.322 1.00 93.81 196 CYS A C 1
ATOM 1533 O O . CYS A 1 196 ? 5.263 -3.237 -28.103 1.00 93.81 196 CYS A O 1
ATOM 1535 N N . VAL A 1 197 ? 7.120 -4.381 -28.672 1.00 94.00 197 VAL A N 1
ATOM 1536 C CA . VAL A 1 197 ? 7.921 -3.177 -28.912 1.00 94.00 197 VAL A CA 1
ATOM 1537 C C . VAL A 1 197 ? 7.651 -2.704 -30.331 1.00 94.00 197 VAL A C 1
ATOM 1539 O O . VAL A 1 197 ? 8.065 -3.324 -31.311 1.00 94.00 197 VAL A O 1
ATOM 1542 N N . GLN A 1 198 ? 6.930 -1.593 -30.440 1.00 93.12 198 GLN A N 1
ATOM 1543 C CA . GLN A 1 198 ? 6.540 -1.061 -31.739 1.00 93.12 198 GLN A CA 1
ATOM 1544 C C . GLN A 1 198 ? 7.708 -0.369 -32.449 1.00 93.12 198 GLN A C 1
ATOM 1546 O O . GLN A 1 198 ? 7.932 -0.591 -33.642 1.00 93.12 198 GLN A O 1
ATOM 1551 N N . ASP A 1 199 ? 8.442 0.467 -31.720 1.00 91.75 199 ASP A N 1
ATOM 1552 C CA . ASP A 1 199 ? 9.612 1.188 -32.210 1.00 91.75 199 ASP A CA 1
ATOM 1553 C C . ASP A 1 199 ? 10.534 1.561 -31.042 1.00 91.75 199 ASP A C 1
ATOM 1555 O O . ASP A 1 199 ? 10.082 1.683 -29.902 1.00 91.75 199 ASP A O 1
ATOM 1559 N N . ALA A 1 200 ? 11.821 1.724 -31.329 1.00 92.19 200 ALA A N 1
ATOM 1560 C CA . ALA A 1 200 ? 12.836 2.146 -30.377 1.00 92.19 200 ALA A CA 1
ATOM 1561 C C . ALA A 1 200 ? 13.843 3.044 -31.101 1.00 92.19 200 ALA A C 1
ATOM 1563 O O . ALA A 1 200 ? 14.753 2.575 -31.781 1.00 92.19 200 ALA A O 1
ATOM 1564 N N . SER A 1 201 ? 13.657 4.350 -30.946 1.00 90.56 201 SER A N 1
ATOM 1565 C CA . SER A 1 201 ? 14.463 5.411 -31.554 1.00 90.56 201 SER A CA 1
ATOM 1566 C C . SER A 1 201 ? 15.057 6.324 -30.481 1.00 90.56 201 SER A C 1
ATOM 1568 O O . SER A 1 201 ? 14.746 6.180 -29.301 1.00 90.56 201 SER A O 1
ATOM 1570 N N . MET A 1 202 ? 15.855 7.317 -30.884 1.00 90.81 202 MET A N 1
ATOM 1571 C CA . MET A 1 202 ? 16.489 8.279 -29.964 1.00 90.81 202 MET A CA 1
ATOM 1572 C C . MET A 1 202 ? 17.398 7.619 -28.912 1.00 90.81 202 MET A C 1
ATOM 1574 O O . MET A 1 202 ? 17.595 8.149 -27.821 1.00 90.81 202 MET A O 1
ATOM 1578 N N . ILE A 1 203 ? 17.968 6.460 -29.239 1.00 89.88 203 ILE A N 1
ATOM 1579 C CA . ILE A 1 203 ? 18.895 5.746 -28.363 1.00 89.88 203 ILE A CA 1
ATOM 1580 C C . ILE A 1 203 ? 20.221 6.514 -28.354 1.00 89.88 203 ILE A C 1
ATOM 1582 O O . ILE A 1 203 ? 20.771 6.828 -29.413 1.00 89.88 203 ILE A O 1
ATOM 1586 N N . ASP A 1 204 ? 20.730 6.839 -27.165 1.00 86.94 204 ASP A N 1
ATOM 1587 C CA . ASP A 1 204 ? 21.976 7.596 -27.018 1.00 86.94 204 ASP A CA 1
ATOM 1588 C C . ASP A 1 204 ? 23.156 6.805 -27.607 1.00 86.94 204 ASP A C 1
ATOM 1590 O O . ASP A 1 204 ? 23.389 5.642 -27.270 1.00 86.94 204 ASP A O 1
ATOM 1594 N N . ARG A 1 205 ? 23.946 7.457 -28.466 1.00 81.94 205 ARG A N 1
ATOM 1595 C CA . ARG A 1 205 ? 25.174 6.896 -29.048 1.00 81.94 205 ARG A CA 1
ATOM 1596 C C . ARG A 1 205 ? 26.232 6.521 -28.005 1.00 81.94 205 ARG A C 1
ATOM 1598 O O . ARG A 1 205 ? 27.153 5.782 -28.325 1.00 81.94 205 ARG A O 1
ATOM 1605 N N . ARG A 1 206 ? 26.142 6.986 -26.761 1.00 80.69 206 ARG A N 1
ATOM 1606 C CA . ARG A 1 206 ? 27.009 6.512 -25.667 1.00 80.69 206 ARG A CA 1
ATOM 1607 C C . ARG A 1 206 ? 26.792 5.032 -25.350 1.00 80.69 206 ARG A C 1
ATOM 1609 O O . ARG A 1 206 ? 27.708 4.379 -24.871 1.00 80.69 206 ARG A O 1
ATOM 1616 N N . LEU A 1 207 ? 25.624 4.481 -25.684 1.00 73.06 207 LEU A N 1
ATOM 1617 C CA . LEU A 1 207 ? 25.317 3.058 -25.529 1.00 73.06 207 LEU A CA 1
ATOM 1618 C C . LEU A 1 207 ? 25.923 2.181 -26.647 1.00 73.06 207 LEU A C 1
ATOM 1620 O O . LEU A 1 207 ? 25.748 0.967 -26.626 1.00 73.06 207 LEU A O 1
ATOM 1624 N N . VAL A 1 208 ? 26.682 2.760 -27.596 1.00 65.94 208 VAL A N 1
ATOM 1625 C CA . VAL A 1 208 ? 27.396 2.035 -28.677 1.00 65.94 208 VAL A CA 1
ATOM 1626 C C . VAL A 1 208 ? 28.358 0.971 -28.136 1.00 65.94 208 VAL A C 1
ATOM 1628 O O . VAL A 1 208 ? 28.612 -0.027 -28.808 1.00 65.94 208 VAL A O 1
ATOM 1631 N N . GLU A 1 209 ? 28.864 1.141 -26.914 1.00 67.94 209 GLU A N 1
ATOM 1632 C CA . GLU A 1 209 ? 29.763 0.175 -26.273 1.00 67.94 209 GLU A CA 1
ATOM 1633 C C . GLU A 1 209 ? 29.080 -1.162 -25.949 1.00 67.94 209 GLU A C 1
ATOM 1635 O O . GLU A 1 209 ? 29.750 -2.195 -25.948 1.00 67.94 209 GLU A O 1
ATOM 1640 N N . MET A 1 210 ? 27.756 -1.170 -25.744 1.00 67.00 210 MET A N 1
ATOM 1641 C CA . MET A 1 210 ? 27.001 -2.382 -25.402 1.00 67.00 210 MET A CA 1
ATOM 1642 C C . MET A 1 210 ? 26.869 -3.358 -26.579 1.00 67.00 210 MET A C 1
ATOM 1644 O O . MET A 1 210 ? 26.577 -4.526 -26.346 1.00 67.00 210 MET A O 1
ATOM 1648 N N . LYS A 1 211 ? 27.140 -2.907 -27.820 1.00 77.19 211 LYS A N 1
ATOM 1649 C CA . LYS A 1 211 ? 27.043 -3.630 -29.112 1.00 77.19 211 LYS A CA 1
ATOM 1650 C C . LYS A 1 211 ? 25.657 -4.179 -29.472 1.00 77.19 211 LYS A C 1
ATOM 1652 O O . LYS A 1 211 ? 25.292 -4.138 -30.643 1.00 77.19 211 LYS A O 1
ATOM 1657 N N . GLU A 1 212 ? 24.889 -4.640 -28.497 1.00 87.00 212 GLU A N 1
ATOM 1658 C CA . GLU A 1 212 ? 23.557 -5.207 -28.640 1.00 87.00 212 GLU A CA 1
ATOM 1659 C C . GLU A 1 212 ? 22.649 -4.711 -27.508 1.00 87.00 212 GLU A C 1
ATOM 1661 O O . GLU A 1 212 ? 23.081 -4.503 -26.375 1.00 87.00 212 GLU A O 1
ATOM 1666 N N . ILE A 1 213 ? 21.373 -4.514 -27.825 1.00 87.69 213 ILE A N 1
ATOM 1667 C CA . ILE A 1 213 ? 20.327 -4.080 -26.901 1.00 87.69 213 ILE A CA 1
ATOM 1668 C C . ILE A 1 213 ? 19.226 -5.138 -26.903 1.00 87.69 213 ILE A C 1
ATOM 1670 O O . ILE A 1 213 ? 18.893 -5.698 -27.948 1.00 87.69 213 ILE A O 1
ATOM 1674 N N . ARG A 1 214 ? 18.635 -5.388 -25.735 1.00 87.88 214 ARG A N 1
ATOM 1675 C CA . ARG A 1 214 ? 17.415 -6.184 -25.585 1.00 87.88 214 ARG A CA 1
ATOM 1676 C C . ARG A 1 214 ? 16.461 -5.495 -24.618 1.00 87.88 214 ARG A C 1
ATOM 1678 O O . ARG A 1 214 ? 16.900 -4.720 -23.770 1.00 87.88 214 ARG A O 1
ATOM 1685 N N . PHE A 1 215 ? 15.182 -5.820 -24.714 1.00 89.38 215 PHE A N 1
ATOM 1686 C CA . PHE A 1 215 ? 14.178 -5.415 -23.736 1.00 89.38 215 PHE A CA 1
ATOM 1687 C C . PHE A 1 215 ? 13.801 -6.612 -22.872 1.00 89.38 215 PHE A C 1
ATOM 1689 O O . PHE A 1 215 ? 13.831 -7.751 -23.339 1.00 89.38 215 PHE A O 1
ATOM 1696 N N . SER A 1 216 ? 13.439 -6.341 -21.624 1.00 87.00 216 SER A N 1
ATOM 1697 C CA . SER A 1 216 ? 12.826 -7.306 -20.719 1.00 87.00 216 SER A CA 1
ATOM 1698 C C . SER A 1 216 ? 11.479 -6.770 -20.242 1.00 87.00 216 SER A C 1
ATOM 1700 O O . SER A 1 216 ? 11.295 -5.565 -20.057 1.00 87.00 216 SER A O 1
ATOM 1702 N N . LEU A 1 217 ? 10.524 -7.676 -20.067 1.00 85.75 217 LEU A N 1
ATOM 1703 C CA . LEU A 1 217 ? 9.229 -7.422 -19.459 1.00 85.75 217 LEU A CA 1
ATOM 1704 C C . LEU A 1 217 ? 9.268 -7.962 -18.031 1.00 85.75 217 LEU A C 1
ATOM 1706 O O . LEU A 1 217 ? 9.611 -9.122 -17.819 1.00 85.75 217 LEU A O 1
ATOM 1710 N N . GLN A 1 218 ? 8.923 -7.126 -17.053 1.00 79.19 218 GLN A N 1
ATOM 1711 C CA . GLN A 1 218 ? 8.924 -7.479 -15.632 1.00 79.19 218 GLN A CA 1
ATOM 1712 C C . GLN A 1 218 ? 7.699 -6.883 -14.934 1.00 79.19 218 GLN A C 1
ATOM 1714 O O . GLN A 1 218 ? 7.225 -5.808 -15.308 1.00 79.19 218 GLN A O 1
ATOM 1719 N N . MET A 1 219 ? 7.187 -7.572 -13.911 1.00 75.31 219 MET A N 1
ATOM 1720 C CA . MET A 1 219 ? 6.043 -7.116 -13.120 1.00 75.31 219 MET A CA 1
ATOM 1721 C C . MET A 1 219 ? 6.187 -7.536 -11.648 1.00 75.31 219 MET A C 1
ATOM 1723 O O . MET A 1 219 ? 6.192 -8.721 -11.330 1.00 75.31 219 MET A O 1
ATOM 1727 N N . GLY A 1 220 ? 6.244 -6.553 -10.741 1.00 64.62 220 GLY A N 1
ATOM 1728 C CA . GLY A 1 220 ? 6.371 -6.767 -9.290 1.00 64.62 220 GLY A CA 1
ATOM 1729 C C . GLY A 1 220 ? 7.816 -6.914 -8.788 1.00 64.62 220 GLY A C 1
ATOM 1730 O O . GLY A 1 220 ? 8.768 -6.812 -9.558 1.00 64.62 220 GLY A O 1
ATOM 1731 N N . GLU A 1 221 ? 7.985 -7.136 -7.476 1.00 56.25 221 GLU A N 1
ATOM 1732 C CA . GLU A 1 221 ? 9.314 -7.285 -6.846 1.00 56.25 221 GLU A CA 1
ATOM 1733 C C . GLU A 1 221 ? 10.046 -8.580 -7.231 1.00 56.25 221 GLU A C 1
ATOM 1735 O O . GLU A 1 221 ? 11.269 -8.627 -7.133 1.00 56.25 221 GLU A O 1
ATOM 1740 N N . GLU A 1 222 ? 9.343 -9.589 -7.756 1.00 50.75 222 GLU A N 1
ATOM 1741 C CA . GLU A 1 222 ? 9.962 -10.801 -8.322 1.00 50.75 222 GLU A CA 1
ATOM 1742 C C . GLU A 1 222 ? 10.837 -10.511 -9.560 1.00 50.75 222 GLU A C 1
ATOM 1744 O O . GLU A 1 222 ? 11.616 -11.362 -9.969 1.00 50.75 222 GLU A O 1
ATOM 1749 N N . GLY A 1 223 ? 10.768 -9.304 -10.139 1.00 44.50 223 GLY A N 1
ATOM 1750 C CA . GLY A 1 223 ? 11.638 -8.878 -11.242 1.00 44.50 223 GLY A CA 1
ATOM 1751 C C . GLY A 1 223 ? 12.961 -8.222 -10.819 1.00 44.50 223 GLY A C 1
ATOM 1752 O O . GLY A 1 223 ? 13.747 -7.844 -11.686 1.00 44.50 223 GLY A O 1
ATOM 1753 N N . ARG A 1 224 ? 13.209 -8.026 -9.514 1.00 45.12 224 ARG A N 1
ATOM 1754 C CA . ARG A 1 224 ? 14.293 -7.146 -9.028 1.00 45.12 224 ARG A CA 1
ATOM 1755 C C . ARG A 1 224 ? 15.670 -7.817 -8.960 1.00 45.12 224 ARG A C 1
ATOM 1757 O O . ARG A 1 224 ? 16.678 -7.114 -8.907 1.00 45.12 224 ARG A O 1
ATOM 1764 N N . GLU A 1 225 ? 15.740 -9.145 -9.007 1.00 43.72 225 GLU A N 1
ATOM 1765 C CA . GLU A 1 225 ? 17.011 -9.866 -9.103 1.00 43.72 225 GLU A CA 1
ATOM 1766 C C . GLU A 1 225 ? 17.444 -9.991 -10.571 1.00 43.72 225 GLU A C 1
ATOM 1768 O O . GLU A 1 225 ? 17.124 -10.948 -11.270 1.00 43.72 225 GLU A O 1
ATOM 1773 N N . ILE A 1 226 ? 18.209 -9.002 -11.045 1.00 47.31 226 ILE A N 1
ATOM 1774 C CA . ILE A 1 226 ? 19.050 -9.156 -12.238 1.00 47.31 226 ILE A CA 1
ATOM 1775 C C . ILE A 1 226 ? 20.238 -10.030 -11.822 1.00 47.31 226 ILE A C 1
ATOM 1777 O O . ILE A 1 226 ? 21.326 -9.544 -11.518 1.00 47.31 226 ILE A O 1
ATOM 1781 N N . VAL A 1 227 ? 20.007 -11.333 -11.744 1.00 43.09 227 VAL A N 1
ATOM 1782 C CA . VAL A 1 227 ? 21.070 -12.334 -11.814 1.00 43.09 227 VAL A CA 1
ATOM 1783 C C . VAL A 1 227 ? 20.860 -13.063 -13.130 1.00 43.09 227 VAL A C 1
ATOM 1785 O O . VAL A 1 227 ? 19.721 -13.221 -13.556 1.00 43.09 227 VAL A O 1
ATOM 1788 N N . ASP A 1 228 ? 21.941 -13.475 -13.783 1.00 46.50 228 ASP A N 1
ATOM 1789 C CA . ASP A 1 228 ? 21.982 -14.252 -15.034 1.00 46.50 228 ASP A CA 1
ATOM 1790 C C . ASP A 1 228 ? 21.293 -15.644 -14.940 1.00 46.50 228 ASP A C 1
ATOM 1792 O O . ASP A 1 228 ? 21.772 -16.628 -15.500 1.00 46.50 228 ASP A O 1
ATOM 1796 N N . ALA A 1 229 ? 20.191 -15.766 -14.200 1.00 41.94 229 ALA A N 1
ATOM 1797 C CA . ALA A 1 229 ? 19.415 -16.971 -13.986 1.00 41.94 229 ALA A CA 1
ATOM 1798 C C . ALA A 1 229 ? 18.149 -16.921 -14.851 1.00 41.94 229 ALA A C 1
ATOM 1800 O O . ALA A 1 229 ? 17.207 -16.193 -14.554 1.00 41.94 229 ALA A O 1
ATOM 1801 N N . ASP A 1 230 ? 18.172 -17.699 -15.935 1.00 49.62 230 ASP A N 1
ATOM 1802 C CA . ASP A 1 230 ? 17.013 -18.281 -16.616 1.00 49.62 230 ASP A CA 1
ATOM 1803 C C . ASP A 1 230 ? 15.778 -17.372 -16.745 1.00 49.62 230 ASP A C 1
ATOM 1805 O O . ASP A 1 230 ? 14.686 -17.703 -16.281 1.00 49.62 230 ASP A O 1
ATOM 1809 N N . PHE A 1 231 ? 15.924 -16.232 -17.431 1.00 54.66 231 PHE A N 1
ATOM 1810 C CA . PHE A 1 231 ? 14.754 -15.568 -18.005 1.00 54.66 231 PHE A CA 1
ATOM 1811 C C . PHE A 1 231 ? 14.026 -16.582 -18.891 1.00 54.66 231 PHE A C 1
ATOM 1813 O O . PHE A 1 231 ? 14.620 -17.105 -19.836 1.00 54.66 231 PHE A O 1
ATOM 1820 N N . ASP A 1 232 ? 12.751 -16.846 -18.596 1.00 58.78 232 ASP A N 1
ATOM 1821 C CA . ASP A 1 232 ? 11.883 -17.596 -19.500 1.00 58.78 232 ASP A CA 1
ATOM 1822 C C . ASP A 1 232 ? 11.960 -16.901 -20.868 1.00 58.78 232 ASP A C 1
ATOM 1824 O O . ASP A 1 232 ? 11.824 -15.671 -20.928 1.00 58.78 232 ASP A O 1
ATOM 1828 N N . ASP A 1 233 ? 12.252 -17.646 -21.941 1.00 65.50 233 ASP A N 1
ATOM 1829 C CA . ASP A 1 233 ? 12.675 -17.126 -23.265 1.00 65.50 233 ASP A CA 1
ATOM 1830 C C . ASP A 1 233 ? 11.675 -16.104 -23.848 1.00 65.50 233 ASP A C 1
ATOM 1832 O O . ASP A 1 233 ? 11.972 -15.291 -24.717 1.00 65.50 233 ASP A O 1
ATOM 1836 N N . HIS A 1 234 ? 10.461 -16.106 -23.310 1.00 81.38 234 HIS A N 1
ATOM 1837 C CA . HIS A 1 234 ? 9.354 -15.249 -23.687 1.00 81.38 234 HIS A CA 1
ATOM 1838 C C . HIS A 1 234 ? 9.296 -13.891 -22.972 1.00 81.38 234 HIS A C 1
ATOM 1840 O O . HIS A 1 234 ? 8.601 -12.993 -23.442 1.00 81.38 234 HIS A O 1
ATOM 1846 N N . SER A 1 235 ? 10.007 -13.710 -21.859 1.00 83.62 235 SER A N 1
ATOM 1847 C CA . SER A 1 235 ? 10.003 -12.474 -21.054 1.00 83.62 235 SER A CA 1
ATOM 1848 C C . SER A 1 235 ? 10.962 -11.398 -21.572 1.00 83.62 235 SER A C 1
ATOM 1850 O O . SER A 1 235 ? 11.000 -10.279 -21.060 1.00 83.62 235 SER A O 1
ATOM 1852 N N . VAL A 1 236 ? 11.745 -11.729 -22.594 1.00 87.75 236 VAL A N 1
ATOM 1853 C CA . VAL A 1 236 ? 12.845 -10.920 -23.110 1.00 87.75 236 VAL A CA 1
ATOM 1854 C C . VAL A 1 236 ? 12.831 -10.918 -24.629 1.00 87.75 236 VAL A C 1
ATOM 1856 O O . VAL A 1 236 ? 12.449 -11.892 -25.268 1.00 87.75 236 VAL A O 1
ATOM 1859 N N . THR A 1 237 ? 13.287 -9.829 -25.240 1.00 89.94 237 THR A N 1
ATOM 1860 C CA . THR A 1 237 ? 13.526 -9.825 -26.685 1.00 89.94 237 THR A CA 1
ATOM 1861 C C . THR A 1 237 ? 14.870 -10.485 -27.005 1.00 89.94 237 THR A C 1
ATOM 1863 O O . THR A 1 237 ? 15.779 -10.504 -26.156 1.00 89.94 237 THR A O 1
ATOM 1866 N N . PRO A 1 238 ? 15.055 -10.962 -28.250 1.00 87.38 238 PRO A N 1
ATOM 1867 C CA . PRO A 1 238 ? 16.382 -11.233 -28.781 1.00 87.38 238 PRO A CA 1
ATOM 1868 C C . PRO A 1 238 ? 17.271 -9.988 -28.704 1.00 87.38 238 PRO A C 1
ATOM 1870 O O . PRO A 1 238 ? 16.780 -8.853 -28.713 1.00 87.38 238 PRO A O 1
ATOM 1873 N N . PHE A 1 239 ? 18.580 -10.214 -28.648 1.00 88.62 239 PHE A N 1
ATOM 1874 C CA . PHE A 1 239 ? 19.573 -9.159 -28.798 1.00 88.62 239 PHE A CA 1
ATOM 1875 C C . PHE A 1 239 ? 19.503 -8.552 -30.200 1.00 88.62 239 PHE A C 1
ATOM 1877 O O . PHE A 1 239 ? 19.350 -9.263 -31.195 1.00 88.62 239 PHE A O 1
ATOM 1884 N N . MET A 1 240 ? 19.604 -7.228 -30.275 1.00 88.62 240 MET A N 1
ATOM 1885 C CA . MET A 1 240 ? 19.569 -6.487 -31.529 1.00 88.62 240 MET A CA 1
ATOM 1886 C C . MET A 1 240 ? 20.641 -5.407 -31.562 1.00 88.62 240 MET A C 1
ATOM 1888 O O . MET A 1 240 ? 20.861 -4.694 -30.584 1.00 88.62 240 MET A O 1
ATOM 1892 N N . VAL A 1 241 ? 21.282 -5.259 -32.718 1.00 90.25 241 VAL A N 1
ATOM 1893 C CA . VAL A 1 241 ? 22.302 -4.233 -32.938 1.00 90.25 241 VAL A CA 1
ATOM 1894 C C . VAL A 1 241 ? 21.613 -2.911 -33.301 1.00 90.25 241 VAL A C 1
ATOM 1896 O O . VAL A 1 241 ? 20.841 -2.880 -34.263 1.00 90.25 241 VAL A O 1
ATOM 1899 N N . PRO A 1 242 ? 21.861 -1.817 -32.560 1.00 91.56 242 PRO A N 1
ATOM 1900 C CA . PRO A 1 242 ? 21.316 -0.509 -32.895 1.00 91.56 242 PRO A CA 1
ATOM 1901 C C . PRO A 1 242 ? 22.006 0.097 -34.122 1.00 91.56 242 PRO A C 1
ATOM 1903 O O . PRO A 1 242 ? 23.226 0.037 -34.275 1.00 91.56 242 PRO A O 1
ATOM 1906 N N . GLU A 1 243 ? 21.215 0.734 -34.980 1.00 91.00 243 GLU A N 1
ATOM 1907 C CA . GLU A 1 243 ? 21.663 1.391 -36.204 1.00 91.00 243 GLU A CA 1
ATOM 1908 C C . GLU A 1 243 ? 21.639 2.921 -36.069 1.00 91.00 243 GLU A C 1
ATOM 1910 O O . GLU A 1 243 ? 20.811 3.471 -35.340 1.00 91.00 243 GLU A O 1
ATOM 1915 N N . PRO A 1 244 ? 22.518 3.658 -36.772 1.00 89.12 244 PRO A N 1
ATOM 1916 C CA . PRO A 1 244 ? 22.473 5.117 -36.781 1.00 89.12 244 PRO A CA 1
ATOM 1917 C C . PRO A 1 244 ? 21.190 5.648 -37.428 1.00 89.12 244 PRO A C 1
ATOM 1919 O O . PRO A 1 244 ? 20.939 5.389 -38.603 1.00 89.12 244 PRO A O 1
ATOM 1922 N N . MET A 1 245 ? 20.420 6.449 -36.685 1.00 85.69 245 MET A N 1
ATOM 1923 C CA . MET A 1 245 ? 19.273 7.183 -37.234 1.00 85.69 245 MET A CA 1
ATOM 1924 C C . MET A 1 245 ? 19.730 8.519 -37.834 1.00 85.69 245 MET A C 1
ATOM 1926 O O . MET A 1 245 ? 19.429 8.844 -38.979 1.00 85.69 245 MET A O 1
ATOM 1930 N N . ASP A 1 246 ? 20.509 9.281 -37.062 1.00 84.12 246 ASP A N 1
ATOM 1931 C CA . ASP A 1 246 ? 21.123 10.550 -37.458 1.00 84.12 246 ASP A CA 1
ATOM 1932 C C . ASP A 1 246 ? 22.498 10.716 -36.779 1.00 84.12 246 ASP A C 1
ATOM 1934 O O . ASP A 1 246 ? 23.078 9.737 -36.314 1.00 84.12 246 ASP A O 1
ATOM 1938 N N . ARG A 1 247 ? 23.059 11.938 -36.726 1.00 81.38 247 ARG A N 1
ATOM 1939 C CA . ARG A 1 247 ? 24.363 12.222 -36.082 1.00 81.38 247 ARG A CA 1
ATOM 1940 C C . ARG A 1 247 ? 24.354 12.133 -34.551 1.00 81.38 247 ARG A C 1
ATOM 1942 O O . ARG A 1 247 ? 25.436 12.117 -33.966 1.00 81.38 247 ARG A O 1
ATOM 1949 N N . GLN A 1 248 ? 23.192 12.107 -33.914 1.00 84.06 248 GLN A N 1
ATOM 1950 C CA . GLN A 1 248 ? 23.037 12.199 -32.463 1.00 84.06 248 GLN A CA 1
ATOM 1951 C C . GLN A 1 248 ? 22.488 10.909 -31.853 1.00 84.06 248 GLN A C 1
ATOM 1953 O O . GLN A 1 248 ? 22.898 10.553 -30.751 1.00 84.06 248 GLN A O 1
ATOM 1958 N N . TYR A 1 249 ? 21.663 10.169 -32.590 1.00 90.38 249 TYR A N 1
ATOM 1959 C CA . TYR A 1 249 ? 20.896 9.053 -32.058 1.00 90.38 249 TYR A CA 1
ATOM 1960 C C . TYR A 1 249 ? 20.997 7.781 -32.897 1.00 90.38 249 TYR A C 1
ATOM 1962 O O . TYR A 1 249 ? 21.309 7.797 -34.094 1.00 90.38 249 TYR A O 1
ATOM 1970 N N . LEU A 1 250 ? 20.707 6.666 -32.234 1.00 91.75 250 LEU A N 1
ATOM 1971 C CA . LEU A 1 250 ? 20.507 5.353 -32.825 1.00 91.75 250 LEU A CA 1
ATOM 1972 C C . LEU A 1 250 ? 19.029 4.944 -32.752 1.00 91.75 250 LEU A C 1
ATOM 1974 O O . LEU A 1 250 ? 18.230 5.537 -32.020 1.00 91.75 250 LEU A O 1
ATOM 1978 N N . TYR A 1 251 ? 18.683 3.904 -33.499 1.00 92.88 251 TYR A N 1
ATOM 1979 C CA . TYR A 1 251 ? 17.390 3.232 -33.450 1.00 92.88 251 TYR A CA 1
ATOM 1980 C C . TYR A 1 251 ? 17.569 1.718 -33.609 1.00 92.88 251 TYR A C 1
ATOM 1982 O O . TYR A 1 251 ? 18.620 1.260 -34.059 1.00 92.88 251 TYR A O 1
ATOM 1990 N N . LEU A 1 252 ? 16.560 0.930 -33.239 1.00 92.81 252 LEU A N 1
ATOM 1991 C CA . LEU A 1 252 ? 16.535 -0.507 -33.505 1.00 92.81 252 LEU A CA 1
ATOM 1992 C C . LEU A 1 252 ? 15.682 -0.793 -34.750 1.00 92.81 252 LEU A C 1
ATOM 1994 O O . LEU A 1 252 ? 14.489 -0.477 -34.763 1.00 92.81 252 LEU A O 1
ATOM 1998 N N . PRO A 1 253 ? 16.249 -1.409 -35.801 1.00 92.00 253 PRO A N 1
ATOM 1999 C CA . PRO A 1 253 ? 15.565 -1.626 -37.071 1.00 92.00 253 PRO A CA 1
ATOM 2000 C C . PRO A 1 253 ? 14.626 -2.842 -37.009 1.00 92.00 253 PRO A C 1
ATOM 2002 O O . PRO A 1 253 ? 14.835 -3.845 -37.687 1.00 92.00 253 PRO A O 1
ATOM 2005 N N . PHE A 1 254 ? 13.553 -2.774 -36.216 1.00 90.06 254 PHE A N 1
ATOM 2006 C CA . PHE A 1 254 ? 12.590 -3.885 -36.105 1.00 90.06 254 PHE A CA 1
ATOM 2007 C C . PHE A 1 254 ? 11.917 -4.238 -37.445 1.00 90.06 254 PHE A C 1
ATOM 2009 O O . PHE A 1 254 ? 11.460 -5.363 -37.654 1.00 90.06 254 PHE A O 1
ATOM 2016 N N . GLY A 1 255 ? 11.818 -3.273 -38.366 1.00 86.88 255 GLY A N 1
ATOM 2017 C CA . GLY A 1 255 ? 11.137 -3.459 -39.646 1.00 86.88 255 GLY A CA 1
ATOM 2018 C C . GLY A 1 255 ? 9.696 -3.945 -39.451 1.00 86.88 255 GLY A C 1
ATOM 2019 O O . GLY A 1 255 ? 8.946 -3.382 -38.646 1.00 86.88 255 GLY A O 1
ATOM 2020 N N . GLY A 1 256 ? 9.323 -5.000 -40.183 1.00 87.38 256 GLY A N 1
ATOM 2021 C CA . GLY A 1 256 ? 8.018 -5.663 -40.067 1.00 87.38 256 GLY A CA 1
ATOM 2022 C C . GLY A 1 256 ? 7.899 -6.663 -38.909 1.00 87.38 256 GLY A C 1
ATOM 2023 O O . GLY A 1 256 ? 6.788 -7.084 -38.601 1.00 87.38 256 GLY A O 1
ATOM 2024 N N . ASN A 1 257 ? 9.007 -7.024 -38.253 1.00 88.12 257 ASN A N 1
ATOM 2025 C CA . ASN A 1 257 ? 9.033 -8.021 -37.183 1.00 88.12 257 ASN A CA 1
ATOM 2026 C C . ASN A 1 257 ? 9.123 -7.319 -35.827 1.00 88.12 257 ASN A C 1
ATOM 2028 O O . ASN A 1 257 ? 10.207 -6.984 -35.354 1.00 88.12 257 ASN A O 1
ATOM 2032 N N . LYS A 1 258 ? 7.968 -7.077 -35.203 1.00 93.00 258 LYS A N 1
ATOM 2033 C CA . LYS A 1 258 ? 7.903 -6.421 -33.893 1.00 93.00 258 LYS A CA 1
ATOM 2034 C C . LYS A 1 258 ? 8.148 -7.440 -32.778 1.00 93.00 258 LYS A C 1
ATOM 2036 O O . LYS A 1 258 ? 7.390 -8.412 -32.690 1.00 93.00 258 LYS A O 1
ATOM 2041 N N . PRO A 1 259 ? 9.194 -7.271 -31.950 1.00 91.94 259 PRO A N 1
ATOM 2042 C CA . PRO A 1 259 ? 9.488 -8.239 -30.912 1.00 91.94 259 PRO A CA 1
ATOM 2043 C C . PRO A 1 259 ? 8.406 -8.173 -29.832 1.00 91.94 259 PRO A C 1
ATOM 2045 O O . PRO A 1 259 ? 8.019 -7.098 -29.364 1.00 91.94 259 PRO A O 1
ATOM 2048 N N . CYS A 1 260 ? 7.910 -9.348 -29.466 1.00 92.38 260 CYS A N 1
ATOM 2049 C CA . CYS A 1 260 ? 6.869 -9.526 -28.469 1.00 92.38 260 CYS A CA 1
ATOM 2050 C C . CYS A 1 260 ? 7.454 -10.235 -27.252 1.00 92.38 260 CYS A C 1
ATOM 2052 O O . CYS A 1 260 ? 8.319 -11.096 -27.394 1.00 92.38 260 CYS A O 1
ATOM 2054 N N . MET A 1 261 ? 6.951 -9.883 -26.079 1.00 93.06 261 MET A N 1
ATOM 2055 C CA . MET A 1 261 ? 7.284 -10.511 -24.810 1.00 93.06 261 MET A CA 1
ATOM 2056 C C . MET A 1 261 ? 5.995 -10.825 -24.070 1.00 93.06 261 MET A C 1
ATOM 2058 O O . MET A 1 261 ? 4.992 -10.121 -24.230 1.00 93.06 261 MET A O 1
ATOM 2062 N N . TRP A 1 262 ? 6.021 -11.848 -23.230 1.00 89.50 262 TRP A N 1
ATOM 2063 C CA . TRP A 1 262 ? 4.933 -12.104 -22.310 1.00 89.50 262 TRP A CA 1
ATOM 2064 C C . TRP A 1 262 ? 5.416 -12.675 -20.982 1.00 89.50 262 TRP A C 1
ATOM 2066 O O . TRP A 1 262 ? 6.485 -13.270 -20.887 1.00 89.50 262 TRP A O 1
ATOM 2076 N N . LEU A 1 263 ? 4.600 -12.462 -19.954 1.00 86.31 263 LEU A N 1
ATOM 2077 C CA . LEU A 1 263 ? 4.734 -13.065 -18.637 1.00 86.31 263 LEU A CA 1
ATOM 2078 C C . LEU A 1 263 ? 3.407 -13.715 -18.266 1.00 86.31 263 LEU A C 1
ATOM 2080 O O . LEU A 1 263 ? 2.348 -13.115 -18.459 1.00 86.31 263 LEU A O 1
ATOM 2084 N N . SER A 1 264 ? 3.475 -14.912 -17.696 1.00 83.88 264 SER A N 1
ATOM 2085 C CA . SER A 1 264 ? 2.372 -15.477 -16.929 1.00 83.88 264 SER A CA 1
ATOM 2086 C C . SER A 1 264 ? 2.799 -15.556 -15.476 1.00 83.88 264 SER A C 1
ATOM 2088 O O . SER A 1 264 ? 3.936 -15.910 -15.172 1.00 83.88 264 SER A O 1
ATOM 2090 N N . GLY A 1 265 ? 1.898 -15.205 -14.577 1.00 79.19 265 GLY A N 1
ATOM 2091 C CA . GLY A 1 265 ? 2.188 -15.206 -13.157 1.00 79.19 265 GLY A CA 1
ATOM 2092 C C . GLY A 1 265 ? 0.936 -14.969 -12.342 1.00 79.19 265 GLY A C 1
ATOM 2093 O O . GLY A 1 265 ? -0.149 -14.698 -12.865 1.00 79.19 265 GLY A O 1
ATOM 2094 N N . ARG A 1 266 ? 1.084 -15.110 -11.032 1.00 79.12 266 ARG A N 1
ATOM 2095 C CA . ARG A 1 266 ? -0.003 -14.936 -10.078 1.00 79.12 266 ARG A CA 1
ATOM 2096 C C . ARG A 1 266 ? 0.250 -13.659 -9.297 1.00 79.12 266 ARG A C 1
ATOM 2098 O O . ARG A 1 266 ? 1.242 -13.563 -8.588 1.00 79.12 266 ARG A O 1
ATOM 2105 N N . TRP A 1 267 ? -0.651 -12.691 -9.429 1.00 78.00 267 TRP A N 1
ATOM 2106 C CA . TRP A 1 267 ? -0.566 -11.419 -8.710 1.00 78.00 267 TRP A CA 1
ATOM 2107 C C . TRP A 1 267 ? -1.892 -11.100 -8.012 1.00 78.00 267 TRP A C 1
ATOM 2109 O O . TRP A 1 267 ? -2.941 -11.616 -8.421 1.00 78.00 267 TRP A O 1
ATOM 2119 N N . PRO A 1 268 ? -1.881 -10.231 -6.986 1.00 75.00 268 PRO A N 1
ATOM 2120 C CA . PRO A 1 268 ? -3.096 -9.835 -6.290 1.00 75.00 268 PRO A CA 1
ATOM 2121 C C . PRO A 1 268 ? -4.146 -9.220 -7.227 1.00 75.00 268 PRO A C 1
ATOM 2123 O O . PRO A 1 268 ? -3.851 -8.369 -8.067 1.00 75.00 268 PRO A O 1
ATOM 2126 N N . GLU A 1 269 ? -5.403 -9.630 -7.056 1.00 75.38 269 GLU A N 1
ATOM 2127 C CA . GLU A 1 269 ? -6.548 -9.064 -7.778 1.00 75.38 269 GLU A CA 1
ATOM 2128 C C . GLU A 1 269 ? -6.898 -7.650 -7.275 1.00 75.38 269 GLU A C 1
ATOM 2130 O O . GLU A 1 269 ? -7.792 -7.458 -6.446 1.00 75.38 269 GLU A O 1
ATOM 2135 N N . ASP A 1 270 ? -6.202 -6.646 -7.808 1.00 70.31 270 ASP A N 1
ATOM 2136 C CA . ASP A 1 270 ? -6.376 -5.241 -7.429 1.00 70.31 270 ASP A CA 1
ATOM 2137 C C . ASP A 1 270 ? -7.254 -4.435 -8.410 1.00 70.31 270 ASP A C 1
ATOM 2139 O O . ASP A 1 270 ? -7.398 -3.221 -8.247 1.00 70.31 270 ASP A O 1
ATOM 2143 N N . ARG A 1 271 ? -7.920 -5.056 -9.404 1.00 69.19 271 ARG A N 1
ATOM 2144 C CA . ARG A 1 271 ? -8.701 -4.309 -10.423 1.00 69.19 271 ARG A CA 1
ATOM 2145 C C . ARG A 1 271 ? -9.804 -3.435 -9.831 1.00 69.19 271 ARG A C 1
ATOM 2147 O O . ARG A 1 271 ? -10.136 -2.399 -10.402 1.00 69.19 271 ARG A O 1
ATOM 2154 N N . LYS A 1 272 ? -10.339 -3.797 -8.659 1.00 63.88 272 LYS A N 1
ATOM 2155 C CA . LYS A 1 272 ? -11.312 -2.972 -7.919 1.00 63.88 272 LYS A CA 1
ATOM 2156 C C . LYS A 1 272 ? -10.766 -1.579 -7.582 1.00 63.88 272 LYS A C 1
ATOM 2158 O O . LYS A 1 272 ? -11.557 -0.648 -7.486 1.00 63.88 272 LYS A O 1
ATOM 2163 N N . ARG A 1 273 ? -9.443 -1.415 -7.448 1.00 64.75 273 ARG A N 1
ATOM 2164 C CA . ARG A 1 273 ? -8.803 -0.111 -7.222 1.00 64.75 273 ARG A CA 1
ATOM 2165 C C . ARG A 1 273 ? -8.699 0.761 -8.459 1.00 64.75 273 ARG A C 1
ATOM 2167 O O . ARG A 1 273 ? -8.655 1.971 -8.293 1.00 64.75 273 ARG A O 1
ATOM 2174 N N . MET A 1 274 ? -8.698 0.201 -9.671 1.00 58.94 274 MET A N 1
ATOM 2175 C CA . MET A 1 274 ? -8.627 1.017 -10.895 1.00 58.94 274 MET A CA 1
ATOM 2176 C C . MET A 1 274 ? -9.827 1.966 -11.041 1.00 58.94 274 MET A C 1
ATOM 2178 O O . MET A 1 274 ? -9.762 2.927 -11.798 1.00 58.94 274 MET A O 1
ATOM 2182 N N . PHE A 1 275 ? -10.903 1.714 -10.292 1.00 56.31 275 PHE A N 1
ATOM 2183 C CA . PHE A 1 275 ? -12.108 2.539 -10.249 1.00 56.31 275 PHE A CA 1
ATOM 2184 C C . PHE A 1 275 ? -12.208 3.422 -8.992 1.00 56.31 275 PHE A C 1
ATOM 2186 O O . PHE A 1 275 ? -13.218 4.097 -8.810 1.00 56.31 275 PHE A O 1
ATOM 2193 N N . ILE A 1 276 ? -11.201 3.415 -8.109 1.00 60.22 276 ILE A N 1
ATOM 2194 C CA . ILE A 1 276 ? -11.182 4.227 -6.885 1.00 60.22 276 ILE A CA 1
ATOM 2195 C C . ILE A 1 276 ? -10.384 5.504 -7.158 1.00 60.22 276 ILE A C 1
ATOM 2197 O O . ILE A 1 276 ? -9.242 5.446 -7.602 1.00 60.22 276 ILE A O 1
ATOM 2201 N N . SER A 1 277 ? -10.963 6.660 -6.831 1.00 56.16 277 SER A N 1
ATOM 2202 C CA . SER A 1 277 ? -10.425 8.003 -7.115 1.00 56.16 277 SER A CA 1
ATOM 2203 C C . SER A 1 277 ? -9.086 8.348 -6.438 1.00 56.16 277 SER A C 1
ATOM 2205 O O . SER A 1 277 ? -8.526 9.417 -6.679 1.00 56.16 277 SER A O 1
ATOM 2207 N N . ASN A 1 278 ? -8.549 7.462 -5.598 1.00 57.69 278 ASN A N 1
ATOM 2208 C CA . ASN A 1 278 ? -7.265 7.650 -4.931 1.00 57.69 278 ASN A CA 1
ATOM 2209 C C . ASN A 1 278 ? -6.103 7.323 -5.864 1.00 57.69 278 ASN A C 1
ATOM 2211 O O . ASN A 1 278 ? -5.811 6.159 -6.136 1.00 57.69 278 ASN A O 1
ATOM 2215 N N . ILE A 1 279 ? -5.395 8.357 -6.305 1.00 56.12 279 ILE A N 1
ATOM 2216 C CA . ILE A 1 279 ? -4.208 8.201 -7.142 1.00 56.12 279 ILE A CA 1
ATOM 2217 C C . ILE A 1 279 ? -3.020 7.833 -6.241 1.00 56.12 279 ILE A C 1
ATOM 2219 O O . ILE A 1 279 ? -2.506 8.675 -5.506 1.00 56.12 279 ILE A O 1
ATOM 2223 N N . LEU A 1 280 ? -2.573 6.575 -6.320 1.00 51.97 280 LEU A N 1
ATOM 2224 C CA . LEU A 1 280 ? -1.423 6.039 -5.575 1.00 51.97 280 LEU A CA 1
ATOM 2225 C C . LEU A 1 280 ? -0.143 6.872 -5.739 1.00 51.97 280 LEU A C 1
ATOM 2227 O O . LEU A 1 280 ? 0.586 7.036 -4.766 1.00 51.97 280 LEU A O 1
ATOM 2231 N N . SER A 1 281 ? 0.088 7.475 -6.912 1.00 49.81 281 SER A N 1
ATOM 2232 C CA . SER A 1 281 ? 1.269 8.321 -7.153 1.00 49.81 281 SER A CA 1
ATOM 2233 C C . SER A 1 281 ? 1.328 9.575 -6.275 1.00 49.81 281 SER A C 1
ATOM 2235 O O . SER A 1 281 ? 2.366 10.218 -6.195 1.00 49.81 281 SER A O 1
ATOM 2237 N N . LYS A 1 282 ? 0.236 9.936 -5.585 1.00 46.47 282 LYS A N 1
ATOM 2238 C CA . LYS A 1 282 ? 0.234 11.020 -4.592 1.00 46.47 282 LYS A CA 1
ATOM 2239 C C . LYS A 1 282 ? 0.671 10.568 -3.191 1.00 46.47 282 LYS A C 1
ATOM 2241 O O . LYS A 1 282 ? 0.879 11.442 -2.346 1.00 46.47 282 LYS A O 1
ATOM 2246 N N . MET A 1 283 ? 0.752 9.257 -2.938 1.00 46.41 283 MET A N 1
ATOM 2247 C CA . MET A 1 283 ? 1.055 8.646 -1.631 1.00 46.41 283 MET A CA 1
ATOM 2248 C C . MET A 1 283 ? 2.497 8.153 -1.493 1.00 46.41 283 MET A C 1
ATOM 2250 O O . MET A 1 283 ? 2.924 7.857 -0.380 1.00 46.41 283 MET A O 1
ATOM 2254 N N . GLU A 1 284 ? 3.235 8.060 -2.596 1.00 40.12 284 GLU A N 1
ATOM 2255 C CA . GLU A 1 284 ? 4.682 7.870 -2.574 1.00 40.12 284 GLU A CA 1
ATOM 2256 C C . GLU A 1 284 ? 5.332 9.243 -2.372 1.00 40.12 284 GLU A C 1
ATOM 2258 O O . GLU A 1 284 ? 5.229 10.128 -3.221 1.00 40.12 284 GLU A O 1
ATOM 2263 N N . ALA A 1 285 ? 5.917 9.433 -1.191 1.00 35.97 285 ALA A N 1
ATOM 2264 C CA . ALA A 1 285 ? 6.809 10.531 -0.847 1.00 35.97 285 ALA A CA 1
ATOM 2265 C C . ALA A 1 285 ? 8.037 9.938 -0.157 1.00 35.97 285 ALA A C 1
ATOM 2267 O O . ALA A 1 285 ? 7.845 8.984 0.640 1.00 35.97 285 ALA A O 1
#

Sequence (285 aa):
MLRKSLSLDEASAVLMFIDLDGSAKNVKVYRAEGLPNLNRGILAHIKKHCTIEEGVFIDPYVQIFFAGLKGSTSKKKRTTCPVWDEEVVFTTRFPLPPEPIVVQVRDDDFMANKDIGTAVIPLDKISSSDEHGFLPTFGPCYVCLRDQKHPASEDVSCNGRLLMAITTDIIEKSIYTKTSVQGSFGYDVEFFLFACVQDASMIDRRLVEMKEIRFSLQMGEEGREIVDADFDDHSVTPFMVPEPMDRQYLYLPFGGNKPCMWLSGRWPEDRKRMFISNILSKMEA

Secondary structure (DSSP, 8-state):
-------HHHHHHHHHHHTT-EEEEEEEEEEEES------HHHHHHTTT----------EEEEEEETTEEEE-----S-SS-EEEEEEEEEEESSPPSPPEEEEEEE--SS--EEEEEEEE-GGGS-B-STT-B-S-EEEEEEE-B-SSS---SS---S-EEEEEEEEEEESS------BPPS--SPEEEEEEEEE------EEGGGGGG--B--B---SGGG----SS---TTSBPPPB--EE-SSSEEE---TT---EEEEEEEEE--GGGGGSS--GGGT--

Radius of gyration: 25.96 Å; chains: 1; bounding box: 64×70×68 Å

InterPro domains:
  IPR000008 C2 domain [PF00168] (26-131)
  IPR000008 C2 domain [PS50004] (1-136)
  IPR000008 C2 domain [SM00239] (24-135)
  IPR035892 C2 domain superfamily [G3DSA:2.60.40.150] (21-152)
  IPR035892 C2 domain superfamily [SSF49562] (27-166)
  IPR037721 Ferlin family [PTHR12546] (26-283)

Organism: NCBI:txid280406

Foldseek 3Di:
DDDPDDDPVVVVVVVVVLFQWKKKKKKWFFKWALADQDPPPVCVVCVVPDDDDDFRQFFKKKWKDAPNDIDIFDTHPGDRIDGGQKIFIDIDTPPGDQAWIKMWIWGPDPPDTHTRFIDTGGQPLQWDPDPPIDGRWFDQDKDFGADPVDPDDPPGDGSTITGMIIDMDTHNDDDGDMDRHDDDFFWWDKDKDKDWAPWFKQAFCVCVVVQWDKDFADDPPVPVDPDPPDDPPQRMFDTFGWADPDPGMTIGCCDPPITMHMDIDIGTPRVVCVPPPRDVVSVDD